Protein AF-A0A9E4CAV1-F1 (afdb_monomer_lite)

Structure (mmCIF, N/CA/C/O backbone):
data_AF-A0A9E4CAV1-F1
#
_entry.id   AF-A0A9E4CAV1-F1
#
loop_
_atom_site.group_PDB
_atom_site.id
_atom_site.type_symbol
_atom_site.label_atom_id
_atom_site.label_alt_id
_atom_site.label_comp_id
_atom_site.label_asym_id
_atom_site.label_entity_id
_atom_site.label_seq_id
_atom_site.pdbx_PDB_ins_code
_atom_site.Cartn_x
_atom_site.Cartn_y
_atom_site.Cartn_z
_atom_site.occupancy
_atom_site.B_iso_or_equiv
_atom_site.auth_seq_id
_atom_site.auth_comp_id
_atom_site.auth_asym_id
_atom_site.auth_atom_id
_atom_site.pdbx_PDB_model_num
ATOM 1 N N . MET A 1 1 ? 2.613 0.430 11.257 1.00 42.28 1 MET A N 1
ATOM 2 C CA . MET A 1 1 ? 1.142 0.344 11.076 1.00 42.28 1 MET A CA 1
ATOM 3 C C . MET A 1 1 ? 0.707 -0.426 9.809 1.00 42.28 1 MET A C 1
ATOM 5 O O . MET A 1 1 ? -0.444 -0.828 9.745 1.00 42.28 1 MET A O 1
ATOM 9 N N . ALA A 1 2 ? 1.598 -0.699 8.837 1.00 37.03 2 ALA A N 1
ATOM 10 C CA . ALA A 1 2 ? 1.258 -1.285 7.524 1.00 37.03 2 ALA A CA 1
ATOM 11 C C . ALA A 1 2 ? 1.082 -2.823 7.462 1.00 37.03 2 ALA A C 1
ATOM 13 O O . ALA A 1 2 ? 0.668 -3.347 6.441 1.00 37.03 2 ALA A O 1
ATOM 14 N N . LEU A 1 3 ? 1.361 -3.574 8.532 1.00 40.91 3 LEU A N 1
ATOM 15 C CA . LEU A 1 3 ? 1.224 -5.041 8.506 1.00 40.91 3 LEU A CA 1
ATOM 16 C C . LEU A 1 3 ? -0.180 -5.546 8.881 1.00 40.91 3 LEU A C 1
ATOM 18 O O . LEU A 1 3 ? -0.444 -6.724 8.710 1.00 40.91 3 LEU A O 1
ATOM 22 N N . ARG A 1 4 ? -1.093 -4.685 9.359 1.00 48.12 4 ARG A N 1
ATOM 23 C CA . ARG A 1 4 ? -2.354 -5.120 9.999 1.00 48.12 4 ARG A CA 1
ATOM 24 C C . ARG A 1 4 ? -3.448 -5.601 9.028 1.00 48.12 4 ARG A C 1
ATOM 26 O O . ARG A 1 4 ? -4.272 -6.417 9.416 1.00 48.12 4 ARG A O 1
ATOM 33 N N . GLY A 1 5 ? -3.459 -5.137 7.774 1.00 51.94 5 GLY A N 1
ATOM 34 C CA . GLY A 1 5 ? -4.534 -5.458 6.815 1.00 51.94 5 GLY A CA 1
ATOM 35 C C . GLY A 1 5 ? -4.515 -6.907 6.305 1.00 51.94 5 GLY A C 1
ATOM 36 O O . GLY A 1 5 ? -5.557 -7.545 6.234 1.00 51.94 5 GLY A O 1
ATOM 37 N N . ARG A 1 6 ? -3.322 -7.465 6.045 1.00 59.50 6 ARG A N 1
ATOM 38 C CA . ARG A 1 6 ? -3.134 -8.829 5.503 1.00 59.50 6 ARG A CA 1
ATOM 39 C C . ARG A 1 6 ? -3.674 -9.896 6.446 1.00 59.50 6 ARG A C 1
ATOM 41 O O . ARG A 1 6 ? -4.149 -10.947 6.045 1.00 59.50 6 ARG A O 1
ATOM 48 N N . GLN A 1 7 ? -3.510 -9.598 7.722 1.00 79.38 7 GLN A N 1
ATOM 49 C CA . GLN A 1 7 ? -3.648 -10.509 8.835 1.00 79.38 7 GLN A CA 1
ATOM 50 C C . GLN A 1 7 ? -5.113 -10.865 9.078 1.00 79.38 7 GLN A C 1
ATOM 52 O O . GLN A 1 7 ? -5.466 -12.034 9.202 1.00 79.38 7 GLN A O 1
ATOM 57 N N . LEU A 1 8 ? -5.967 -9.840 9.067 1.00 89.69 8 LEU A N 1
ATOM 58 C CA . LEU A 1 8 ? -7.413 -9.996 9.162 1.00 89.69 8 LEU A CA 1
ATOM 59 C C . LEU A 1 8 ? -8.033 -10.382 7.820 1.00 89.69 8 LEU A C 1
ATOM 61 O O . LEU A 1 8 ? -9.004 -11.125 7.808 1.00 89.69 8 LEU A O 1
ATOM 65 N N . ALA A 1 9 ? -7.448 -9.947 6.698 1.00 92.12 9 ALA A N 1
ATOM 66 C CA . ALA A 1 9 ? -7.873 -10.412 5.382 1.00 92.12 9 ALA A CA 1
ATOM 67 C C . ALA A 1 9 ? -7.772 -11.939 5.266 1.00 92.12 9 ALA A C 1
ATOM 69 O O . ALA A 1 9 ? -8.738 -12.565 4.845 1.00 92.12 9 ALA A O 1
ATOM 70 N N . GLN A 1 10 ? -6.660 -12.540 5.715 1.00 90.69 10 GLN A N 1
ATOM 71 C CA . GLN A 1 10 ? -6.500 -13.997 5.754 1.00 90.69 10 GLN A CA 1
ATOM 72 C C . GLN A 1 10 ? -7.513 -14.666 6.694 1.00 90.69 10 GLN A C 1
ATOM 74 O O . GLN A 1 10 ? -8.108 -15.669 6.314 1.00 90.69 10 GLN A O 1
ATOM 79 N N . LEU A 1 11 ? -7.734 -14.112 7.894 1.00 92.75 11 LEU A N 1
ATOM 80 C CA . LEU A 1 11 ? -8.720 -14.636 8.849 1.00 92.75 11 LEU A CA 1
ATOM 81 C C . LEU A 1 11 ? -10.128 -14.662 8.234 1.00 92.75 11 LEU A C 1
ATOM 83 O O . LEU A 1 11 ? -10.795 -15.690 8.239 1.00 92.75 11 LEU A O 1
ATOM 87 N N . CYS A 1 12 ? -10.557 -13.551 7.639 1.00 94.56 12 CYS A N 1
ATOM 88 C CA . CYS A 1 12 ? -11.894 -13.387 7.071 1.00 94.56 12 CYS A CA 1
ATOM 89 C C . CYS A 1 12 ? -12.136 -14.174 5.771 1.00 94.56 12 CYS A C 1
ATOM 91 O O . CYS A 1 12 ? -13.237 -14.099 5.219 1.00 94.56 12 CYS A O 1
ATOM 93 N N . ARG A 1 13 ? -11.155 -14.934 5.262 1.00 91.31 13 ARG A N 1
ATOM 94 C CA . ARG A 1 13 ? -11.381 -15.862 4.139 1.00 91.31 13 ARG A CA 1
ATOM 95 C C . ARG A 1 13 ? -12.288 -17.023 4.542 1.00 91.31 13 ARG A C 1
ATOM 97 O O . ARG A 1 13 ? -13.052 -17.503 3.707 1.00 91.31 13 ARG A O 1
ATOM 104 N N . THR A 1 14 ? -12.272 -17.431 5.812 1.00 92.06 14 THR A N 1
ATOM 105 C CA . THR A 1 14 ? -13.135 -18.502 6.331 1.00 92.06 14 THR A CA 1
ATOM 106 C C . THR A 1 14 ? -14.395 -17.941 6.991 1.00 92.06 14 THR A C 1
ATOM 108 O O . THR A 1 14 ? -14.405 -16.816 7.492 1.00 92.06 14 THR A O 1
ATOM 111 N N . GLU A 1 15 ? -15.476 -18.725 7.003 1.00 94.69 15 GLU A N 1
ATOM 112 C CA . GLU A 1 15 ? -16.709 -18.367 7.725 1.00 94.69 15 GLU A CA 1
ATOM 113 C C . GLU A 1 15 ? -16.458 -18.193 9.224 1.00 94.69 15 GLU A C 1
ATOM 115 O O . GLU A 1 15 ? -16.917 -17.220 9.817 1.00 94.69 15 GLU A O 1
ATOM 120 N N . GLU A 1 16 ? -15.666 -19.088 9.817 1.00 95.56 16 GLU A N 1
ATOM 121 C CA . GLU A 1 16 ? -15.293 -19.024 11.231 1.00 95.56 16 GLU A CA 1
ATOM 122 C C . GLU A 1 16 ? -14.538 -17.732 11.562 1.00 95.56 16 GLU A C 1
ATOM 124 O O . GLU A 1 16 ? -14.861 -17.060 12.542 1.00 95.56 16 GLU A O 1
ATOM 129 N N . GLY A 1 17 ? -13.572 -17.342 10.727 1.00 95.38 17 GLY A N 1
ATOM 130 C CA . GLY A 1 17 ? -12.807 -16.121 10.946 1.00 95.38 17 GLY A CA 1
ATOM 131 C C . GLY A 1 17 ? -13.646 -14.855 10.775 1.00 95.38 17 GLY A C 1
ATOM 132 O O . GLY A 1 17 ? -13.467 -13.898 11.528 1.00 95.38 17 GLY A O 1
ATOM 133 N N . ARG A 1 18 ? -14.621 -14.855 9.854 1.00 96.31 18 ARG A N 1
ATOM 134 C CA . ARG A 1 18 ? -15.608 -13.766 9.760 1.00 96.31 18 ARG A CA 1
ATOM 135 C C . ARG A 1 18 ? -16.473 -13.689 11.013 1.00 96.31 18 ARG A C 1
ATOM 137 O O . ARG A 1 18 ? -16.539 -12.624 11.615 1.00 96.31 18 ARG A O 1
ATOM 144 N N . ALA A 1 19 ? -17.043 -14.807 11.459 1.00 97.00 19 ALA A N 1
ATOM 145 C CA . ALA A 1 19 ? -17.855 -14.866 12.676 1.00 97.00 19 ALA A CA 1
ATOM 146 C C . ALA A 1 19 ? -17.061 -14.467 13.937 1.00 97.00 19 ALA A C 1
ATOM 148 O O . ALA A 1 19 ? -17.607 -13.915 14.896 1.00 97.00 19 ALA A O 1
ATOM 149 N N . GLU A 1 20 ? -15.753 -14.734 13.964 1.00 97.12 20 GLU A N 1
ATOM 150 C CA . GLU A 1 20 ? -14.858 -14.227 15.001 1.00 97.12 20 GLU A CA 1
ATOM 151 C C . GLU A 1 20 ? -14.781 -12.697 14.977 1.00 97.12 20 GLU A C 1
ATOM 153 O O . GLU A 1 20 ? -15.023 -12.067 16.007 1.00 97.12 20 GLU A O 1
ATOM 158 N N . VAL A 1 21 ? -14.512 -12.090 13.819 1.00 96.75 21 VAL A N 1
ATOM 159 C CA . VAL A 1 21 ? -14.470 -10.625 13.690 1.00 96.75 21 VAL A CA 1
ATOM 160 C C . VAL A 1 21 ? -15.819 -9.998 14.043 1.00 96.75 21 VAL A C 1
ATOM 162 O O . VAL A 1 21 ? -15.836 -9.028 14.795 1.00 96.75 21 VAL A O 1
ATOM 165 N N . GLU A 1 22 ? -16.934 -10.573 13.589 1.00 97.31 22 GLU A N 1
ATOM 166 C CA . GLU A 1 22 ? -18.288 -10.101 13.908 1.00 97.31 22 GLU A CA 1
ATOM 167 C C . GLU A 1 22 ? -18.585 -10.134 15.411 1.00 97.31 22 GLU A C 1
ATOM 169 O O . GLU A 1 22 ? -19.166 -9.190 15.941 1.00 97.31 22 GLU A O 1
ATOM 174 N N . ARG A 1 23 ? -18.145 -11.171 16.138 1.00 97.44 23 ARG A N 1
ATOM 175 C CA . ARG A 1 23 ? -18.276 -11.209 17.607 1.00 97.44 23 ARG A CA 1
ATOM 176 C C . ARG A 1 23 ? -17.459 -10.126 18.298 1.00 97.44 23 ARG A C 1
ATOM 178 O O . ARG A 1 23 ? -17.901 -9.591 19.311 1.00 97.44 23 ARG A O 1
ATOM 185 N N . LEU A 1 24 ? -16.258 -9.840 17.799 1.00 96.38 24 LEU A N 1
ATOM 186 C CA . LEU A 1 24 ? -15.376 -8.844 18.407 1.00 96.38 24 LEU A CA 1
ATOM 187 C C . LEU A 1 24 ? -15.895 -7.422 18.170 1.00 96.38 24 LEU A C 1
ATOM 189 O O . LEU A 1 24 ? -15.821 -6.595 19.075 1.00 96.38 24 LEU A O 1
ATOM 193 N N . THR A 1 25 ? -16.414 -7.146 16.973 1.00 95.75 25 THR A N 1
ATOM 194 C CA . THR A 1 25 ? -16.844 -5.805 16.546 1.00 95.75 25 THR A CA 1
ATOM 195 C C . THR A 1 25 ? -18.337 -5.544 16.728 1.00 95.75 25 THR A C 1
ATOM 197 O O . THR A 1 25 ? -18.754 -4.397 16.627 1.00 95.75 25 THR A O 1
ATOM 200 N N . GLY A 1 26 ? -19.153 -6.583 16.921 1.00 94.25 26 GLY A N 1
ATOM 201 C CA . GLY A 1 26 ? -20.613 -6.476 16.913 1.00 94.25 26 GLY A CA 1
ATOM 202 C C . GLY A 1 26 ? -21.208 -6.125 15.543 1.00 94.25 26 GLY A C 1
ATOM 203 O O . GLY A 1 26 ? -22.384 -5.775 15.464 1.00 94.25 26 GLY A O 1
ATOM 204 N N . ALA A 1 27 ? -20.421 -6.186 14.464 1.00 93.50 27 ALA A N 1
ATOM 205 C CA . ALA A 1 27 ? -20.821 -5.710 13.146 1.00 93.50 27 ALA A CA 1
ATOM 206 C C . ALA A 1 27 ? -20.530 -6.735 12.046 1.00 93.50 27 ALA A C 1
ATOM 208 O O . ALA A 1 27 ? -19.478 -7.369 12.031 1.00 93.50 27 ALA A O 1
ATOM 209 N N . VAL A 1 28 ? -21.476 -6.846 11.109 1.00 93.56 28 VAL A N 1
ATOM 210 C CA . VAL A 1 28 ? -21.485 -7.851 10.038 1.00 93.56 28 VAL A CA 1
ATOM 211 C C . VAL A 1 28 ? -20.317 -7.660 9.069 1.00 93.56 28 VAL A C 1
ATOM 213 O O . VAL A 1 28 ? -20.032 -6.545 8.605 1.00 93.56 28 VAL A O 1
ATOM 216 N N . VAL A 1 29 ? -19.675 -8.774 8.724 1.00 94.56 29 VAL A N 1
ATOM 217 C CA . VAL A 1 29 ? -18.586 -8.858 7.757 1.00 94.56 29 VAL A CA 1
ATOM 218 C C . VAL A 1 29 ? -19.116 -9.441 6.451 1.00 94.56 29 VAL A C 1
ATOM 220 O O . VAL A 1 29 ? -19.558 -10.583 6.378 1.00 94.56 29 VAL A O 1
ATOM 223 N N . ASP A 1 30 ? -19.027 -8.651 5.384 1.00 92.31 30 ASP A N 1
ATOM 224 C CA . ASP A 1 30 ? -19.387 -9.081 4.035 1.00 92.31 30 ASP A CA 1
ATOM 225 C C . ASP A 1 30 ? -18.412 -10.156 3.530 1.00 92.31 30 ASP A C 1
ATOM 227 O O . ASP A 1 30 ? -17.241 -9.877 3.273 1.00 92.31 30 ASP A O 1
ATOM 231 N N . GLY A 1 31 ? -18.901 -11.391 3.405 1.00 89.00 31 GLY A N 1
ATOM 232 C CA . GLY A 1 31 ? -18.129 -12.526 2.900 1.00 89.00 31 GLY A CA 1
ATOM 233 C C . GLY A 1 31 ? -18.080 -12.641 1.375 1.00 89.00 31 GLY A C 1
ATOM 234 O O . GLY A 1 31 ? -17.400 -13.534 0.879 1.00 89.00 31 GLY A O 1
ATOM 235 N N . SER A 1 32 ? -18.781 -11.779 0.624 1.00 88.75 32 SER A N 1
ATOM 236 C CA . SER A 1 32 ? -18.804 -11.830 -0.849 1.00 88.75 32 SER A CA 1
ATOM 237 C C . SER A 1 32 ? -17.534 -11.275 -1.501 1.00 88.75 32 SER A C 1
ATOM 239 O O . SER A 1 32 ? -17.299 -11.485 -2.691 1.00 88.75 32 SER A O 1
ATOM 241 N N . ARG A 1 33 ? -16.693 -10.581 -0.727 1.00 89.50 33 ARG A N 1
ATOM 242 C CA . ARG A 1 33 ? -15.446 -9.968 -1.188 1.00 89.50 33 ARG A CA 1
ATOM 243 C C . ARG A 1 33 ? -14.336 -10.102 -0.157 1.00 89.50 33 ARG A C 1
ATOM 245 O O . ARG A 1 33 ? -14.567 -10.418 1.008 1.00 89.50 33 ARG A O 1
ATOM 252 N N . LEU A 1 34 ? -13.112 -9.810 -0.589 1.00 91.25 34 LEU A N 1
ATOM 253 C CA . LEU A 1 34 ? -11.955 -9.798 0.296 1.00 91.25 34 LEU A CA 1
ATOM 254 C C . LEU A 1 34 ? -12.098 -8.708 1.370 1.00 91.25 34 LEU A C 1
ATOM 256 O O . LEU A 1 34 ? -12.360 -7.542 1.064 1.00 91.25 34 LEU A O 1
ATOM 260 N N . PHE A 1 35 ? -11.862 -9.087 2.626 1.00 93.69 35 PHE A N 1
ATOM 261 C CA . PHE A 1 35 ? -11.834 -8.151 3.744 1.00 93.69 35 PHE A CA 1
ATOM 262 C C . PHE A 1 35 ? -10.642 -7.194 3.623 1.00 93.69 35 PHE A C 1
ATOM 264 O O . PHE A 1 35 ? -9.487 -7.618 3.547 1.00 93.69 35 PHE A O 1
ATOM 271 N N . SER A 1 36 ? -10.921 -5.892 3.618 1.00 93.19 36 SER A N 1
ATOM 272 C CA . SER A 1 36 ? -9.927 -4.854 3.345 1.00 93.19 36 SER A CA 1
ATOM 273 C C . SER A 1 36 ? -9.646 -3.958 4.554 1.00 93.19 36 SER A C 1
ATOM 275 O O . SER A 1 36 ? -10.384 -3.910 5.540 1.00 93.19 36 SER A O 1
ATOM 277 N N . LYS A 1 37 ? -8.593 -3.143 4.450 1.00 92.69 37 LYS A N 1
ATOM 278 C CA . LYS A 1 37 ? -8.323 -2.040 5.381 1.00 92.69 37 LYS A CA 1
ATOM 279 C C . LYS A 1 37 ? -9.517 -1.081 5.507 1.00 92.69 37 LYS A C 1
ATOM 281 O O . LYS A 1 37 ? -9.733 -0.525 6.583 1.00 92.69 37 LYS A O 1
ATOM 286 N N . HIS A 1 38 ? -10.280 -0.874 4.432 1.00 93.00 38 HIS A N 1
ATOM 287 C CA . HIS A 1 38 ? -11.471 -0.027 4.471 1.00 93.00 38 HIS A CA 1
ATOM 288 C C . HIS A 1 38 ? -12.565 -0.647 5.349 1.00 93.00 38 HIS A C 1
ATOM 290 O O . HIS A 1 38 ? -13.168 0.057 6.156 1.00 93.00 38 HIS A O 1
ATOM 296 N N . ASP A 1 39 ? -12.750 -1.965 5.268 1.00 94.81 39 ASP A N 1
ATOM 297 C CA . ASP A 1 39 ? -13.703 -2.695 6.109 1.00 94.81 39 ASP A CA 1
ATOM 298 C C . ASP A 1 39 ? -13.333 -2.610 7.582 1.00 94.81 39 ASP A C 1
ATOM 300 O O . ASP A 1 39 ? -14.179 -2.272 8.405 1.00 94.81 39 ASP A O 1
ATOM 304 N N . LEU A 1 40 ? -12.053 -2.808 7.906 1.00 94.75 40 LEU A N 1
ATOM 305 C CA . LEU A 1 40 ? -11.556 -2.632 9.269 1.00 94.75 40 LEU A CA 1
ATOM 306 C C . LEU A 1 40 ? -11.831 -1.218 9.800 1.00 94.75 40 LEU A C 1
ATOM 308 O O . LEU A 1 40 ? -12.331 -1.065 10.912 1.00 94.75 40 LEU A O 1
ATOM 312 N N . ASN A 1 41 ? -11.527 -0.184 9.010 1.00 95.06 41 ASN A N 1
ATOM 313 C CA . ASN A 1 41 ? -11.770 1.202 9.410 1.00 95.06 41 ASN A CA 1
ATOM 314 C C . ASN A 1 41 ? -13.263 1.473 9.633 1.00 95.06 41 ASN A C 1
ATOM 316 O O . ASN A 1 41 ? -13.621 2.130 10.608 1.00 95.06 41 ASN A O 1
ATOM 320 N N . ARG A 1 42 ? -14.129 0.954 8.755 1.00 95.75 42 ARG A N 1
ATOM 321 C CA . ARG A 1 42 ? -15.585 1.085 8.873 1.00 95.75 42 ARG A CA 1
ATOM 322 C C . ARG A 1 42 ? -16.105 0.409 10.142 1.00 95.75 42 ARG A C 1
ATOM 324 O O . ARG A 1 42 ? -16.870 1.029 10.870 1.00 95.75 42 ARG A O 1
ATOM 331 N N . LEU A 1 43 ? -15.665 -0.817 10.430 1.00 95.94 43 LEU A N 1
ATOM 332 C CA . LEU A 1 43 ? -16.064 -1.554 11.634 1.00 95.94 43 LEU A CA 1
ATOM 333 C C . LEU A 1 43 ? -15.614 -0.832 12.909 1.00 95.94 43 LEU A C 1
ATOM 335 O O . LEU A 1 43 ? -16.411 -0.627 13.817 1.00 95.94 43 LEU A O 1
ATOM 339 N N . LEU A 1 44 ? -14.361 -0.373 12.964 1.00 96.38 44 LEU A N 1
ATOM 340 C CA . LEU A 1 44 ? -13.856 0.371 14.123 1.00 96.38 44 LEU A CA 1
ATOM 341 C C . LEU A 1 44 ? -14.566 1.716 14.307 1.00 96.38 44 LEU A C 1
ATOM 343 O O . LEU A 1 44 ? -14.804 2.124 15.441 1.00 96.38 44 LEU A O 1
ATOM 347 N N . ALA A 1 45 ? -14.929 2.395 13.214 1.00 96.88 45 ALA A N 1
ATOM 348 C CA . ALA A 1 45 ? -15.728 3.614 13.279 1.00 96.88 45 ALA A CA 1
ATOM 349 C C . ALA A 1 45 ? -17.134 3.343 13.839 1.00 96.88 45 ALA A C 1
ATOM 351 O O . ALA A 1 45 ? -17.614 4.130 14.649 1.00 96.88 45 ALA A O 1
ATOM 352 N N . GLN A 1 46 ? -17.764 2.225 13.466 1.00 96.88 46 GLN A N 1
ATOM 353 C CA . GLN A 1 46 ? -19.057 1.811 14.021 1.00 96.88 46 GLN A CA 1
ATOM 354 C C . GLN A 1 46 ? -18.957 1.524 15.524 1.00 96.88 46 GLN A C 1
ATOM 356 O O . GLN A 1 46 ? -19.734 2.082 16.296 1.00 96.88 46 GLN A O 1
ATOM 361 N N . VAL A 1 47 ? -17.961 0.743 15.958 1.00 97.62 47 VAL A N 1
ATOM 362 C CA . VAL A 1 47 ? -17.722 0.482 17.391 1.00 97.62 47 VAL A CA 1
ATOM 363 C C . VAL A 1 47 ? -17.490 1.790 18.149 1.00 97.62 47 VAL A C 1
ATOM 365 O O . VAL A 1 47 ? -18.085 2.015 19.198 1.00 97.62 47 VAL A O 1
ATOM 368 N N . LEU A 1 48 ? -16.676 2.697 17.601 1.00 97.56 48 LEU A N 1
ATOM 369 C CA . LEU A 1 48 ? -16.422 4.004 18.208 1.00 97.56 48 LEU A CA 1
ATOM 370 C C . LEU A 1 48 ? -17.704 4.836 18.357 1.00 97.56 48 LEU A C 1
ATOM 372 O O . LEU A 1 48 ? -17.886 5.487 19.383 1.00 97.56 48 LEU A O 1
ATOM 376 N N . GLN A 1 49 ? -18.579 4.824 17.349 1.00 97.19 49 GLN A N 1
ATOM 377 C CA . GLN A 1 49 ? -19.835 5.578 17.356 1.00 97.19 49 GLN A CA 1
ATOM 378 C C . GLN A 1 49 ? -20.875 5.002 18.324 1.00 97.19 49 GLN A C 1
ATOM 380 O O . GLN A 1 49 ? -21.606 5.772 18.942 1.00 97.19 49 GLN A O 1
ATOM 385 N N . HIS A 1 50 ? -20.953 3.676 18.459 1.00 96.81 50 HIS A N 1
ATOM 386 C CA . HIS A 1 50 ? -21.989 3.011 19.256 1.00 96.81 50 HIS A CA 1
ATOM 387 C C . HIS A 1 50 ? -21.568 2.715 20.699 1.00 96.81 50 HIS A C 1
ATOM 389 O O . HIS A 1 50 ? -22.390 2.821 21.606 1.00 96.81 50 HIS A O 1
ATOM 395 N N . GLU A 1 51 ? -20.302 2.361 20.921 1.00 97.31 51 GLU A N 1
ATOM 396 C CA . GLU A 1 51 ? -19.792 1.870 22.210 1.00 97.31 51 GLU A CA 1
ATOM 397 C C . GLU A 1 51 ? -18.679 2.761 22.795 1.00 97.31 51 GLU A C 1
ATOM 399 O O . GLU A 1 51 ? -18.260 2.581 23.940 1.00 97.31 51 GLU A O 1
ATOM 404 N N . GLY A 1 52 ? -18.212 3.756 22.037 1.00 96.94 52 GLY A N 1
ATOM 405 C CA . GLY A 1 52 ? -17.248 4.750 22.496 1.00 96.94 52 GLY A CA 1
ATOM 406 C C . GLY A 1 52 ? -15.778 4.341 22.355 1.00 96.94 52 GLY A C 1
ATOM 407 O O . GLY A 1 52 ? -15.415 3.258 21.890 1.00 96.94 52 GLY A O 1
ATOM 408 N N . LEU A 1 53 ? -14.896 5.266 22.749 1.00 97.69 53 LEU A N 1
ATOM 409 C CA . LEU A 1 53 ? -13.451 5.178 22.503 1.00 97.69 53 LEU A CA 1
ATOM 410 C C . LEU A 1 53 ? -12.795 3.969 23.170 1.00 97.69 53 LEU A C 1
ATOM 412 O O . LEU A 1 53 ? -11.998 3.282 22.534 1.00 97.69 53 LEU A O 1
ATOM 416 N N . GLN A 1 54 ? -13.112 3.718 24.442 1.00 97.88 54 GLN A N 1
ATOM 417 C CA . GLN A 1 54 ? -12.480 2.638 25.197 1.00 97.88 54 GLN A CA 1
ATOM 418 C C . GLN A 1 54 ? -12.732 1.287 24.525 1.00 97.88 54 GLN A C 1
ATOM 420 O O . GLN A 1 54 ? -11.788 0.548 24.251 1.00 97.88 54 GLN A O 1
ATOM 425 N N . ARG A 1 55 ? -13.990 1.014 24.169 1.00 97.62 55 ARG A N 1
ATOM 426 C CA . ARG A 1 55 ? -14.353 -0.221 23.485 1.00 97.62 55 ARG A CA 1
ATOM 427 C C . ARG A 1 55 ? -13.673 -0.343 22.124 1.00 97.62 55 ARG A C 1
ATOM 429 O O . ARG A 1 55 ? -13.125 -1.395 21.811 1.00 97.62 55 ARG A O 1
ATOM 436 N N . ALA A 1 56 ? -13.650 0.728 21.331 1.00 97.62 56 ALA A N 1
ATOM 437 C CA . ALA A 1 56 ? -12.984 0.714 20.030 1.00 97.62 56 ALA A CA 1
ATOM 438 C C . ALA A 1 56 ? -11.486 0.370 20.138 1.00 97.62 56 ALA A C 1
ATOM 440 O O . ALA A 1 56 ? -10.959 -0.369 19.303 1.00 97.62 56 ALA A O 1
ATOM 441 N N . LEU A 1 57 ? -10.801 0.857 21.179 1.00 97.62 57 LEU A N 1
ATOM 442 C CA . LEU A 1 57 ? -9.399 0.523 21.447 1.00 97.62 57 LEU A CA 1
ATOM 443 C C . LEU A 1 57 ? -9.216 -0.938 21.880 1.00 97.62 57 LEU A C 1
ATOM 445 O O . LEU A 1 57 ? -8.283 -1.590 21.412 1.00 97.62 57 LEU A O 1
ATOM 449 N N . GLU A 1 58 ? -10.106 -1.466 22.722 1.00 97.94 58 GLU A N 1
ATOM 450 C CA . GLU A 1 58 ? -10.095 -2.880 23.125 1.00 97.94 58 GLU A CA 1
ATOM 451 C C . GLU A 1 58 ? -10.286 -3.808 21.920 1.00 97.94 58 GLU A C 1
ATOM 453 O O . GLU A 1 58 ? -9.512 -4.748 21.730 1.00 97.94 58 GLU A O 1
ATOM 458 N N . VAL A 1 59 ? -11.272 -3.515 21.067 1.00 97.56 59 VAL A N 1
ATOM 459 C CA . VAL A 1 59 ? -11.530 -4.267 19.831 1.00 97.56 59 VAL A CA 1
ATOM 460 C C . VAL A 1 59 ? -10.329 -4.187 18.890 1.00 97.56 59 VAL A C 1
ATOM 462 O O . VAL A 1 59 ? -9.902 -5.203 18.342 1.00 97.56 59 VAL A O 1
ATOM 465 N N . LEU A 1 60 ? -9.724 -3.005 18.733 1.00 96.69 60 LEU A N 1
ATOM 466 C CA . LEU A 1 60 ? -8.519 -2.839 17.923 1.00 96.69 60 LEU A CA 1
ATOM 467 C C . LEU A 1 60 ? -7.343 -3.681 18.443 1.00 96.69 60 LEU A C 1
ATOM 469 O O . LEU A 1 60 ? -6.622 -4.267 17.630 1.00 96.69 60 LEU A O 1
ATOM 473 N N . ASP A 1 61 ? -7.125 -3.745 19.759 1.00 97.06 61 ASP A N 1
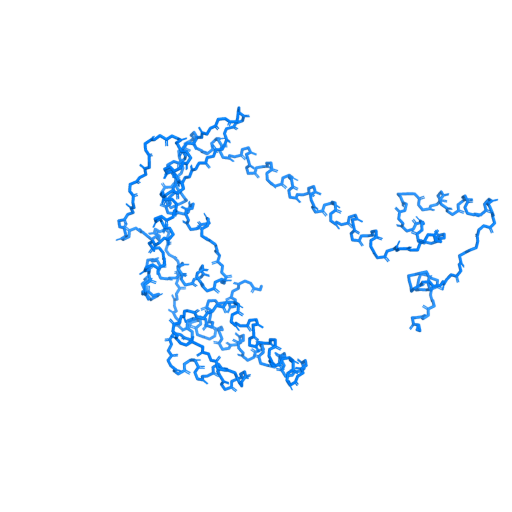ATOM 474 C CA . ASP A 1 61 ? -6.069 -4.576 20.352 1.00 97.06 61 ASP A CA 1
ATOM 475 C C . ASP A 1 61 ? -6.341 -6.069 20.120 1.00 97.06 61 ASP A C 1
ATOM 477 O O . ASP A 1 61 ? -5.461 -6.787 19.640 1.00 97.06 61 ASP A O 1
ATOM 481 N N . GLN A 1 62 ? -7.577 -6.522 20.353 1.00 97.19 62 GLN A N 1
ATOM 482 C CA . GLN A 1 62 ? -7.998 -7.909 20.119 1.00 97.19 62 GLN A CA 1
ATOM 483 C C . GLN A 1 62 ? -7.798 -8.323 18.656 1.00 97.19 62 GLN A C 1
ATOM 485 O O . GLN A 1 62 ? -7.120 -9.315 18.379 1.00 97.19 62 GLN A O 1
ATOM 490 N N . LEU A 1 63 ? -8.295 -7.518 17.714 1.00 96.06 63 LEU A N 1
ATOM 491 C CA . LEU A 1 63 ? -8.116 -7.745 16.279 1.00 96.06 63 LEU A CA 1
ATOM 492 C C . LEU A 1 63 ? -6.637 -7.716 15.874 1.00 96.06 63 LEU A C 1
ATOM 494 O O . LEU A 1 63 ? -6.205 -8.512 15.042 1.00 96.06 63 LEU A O 1
ATOM 498 N N . THR A 1 64 ? -5.834 -6.832 16.473 1.00 94.31 64 THR A N 1
ATOM 499 C CA . THR A 1 64 ? -4.392 -6.766 16.203 1.00 94.31 64 THR A CA 1
ATOM 500 C C . THR A 1 64 ? -3.696 -8.055 16.638 1.00 94.31 64 THR A C 1
ATOM 502 O O . THR A 1 64 ? -2.955 -8.641 15.848 1.00 94.31 64 THR A O 1
ATOM 505 N N . ARG A 1 65 ? -3.932 -8.520 17.871 1.00 95.31 65 ARG A N 1
ATOM 506 C CA . ARG A 1 65 ? -3.344 -9.768 18.387 1.00 95.31 65 ARG A CA 1
ATOM 507 C C . ARG A 1 65 ? -3.756 -10.961 17.538 1.00 95.31 65 ARG A C 1
ATOM 509 O O . ARG A 1 65 ? -2.888 -11.709 17.088 1.00 95.31 65 ARG A O 1
ATOM 516 N N . ARG A 1 66 ? -5.054 -11.078 17.249 1.00 94.69 66 ARG A N 1
ATOM 517 C CA . ARG A 1 66 ? -5.585 -12.182 16.454 1.00 94.69 66 ARG A CA 1
ATOM 518 C C . ARG A 1 66 ? -5.011 -12.196 15.044 1.00 94.69 66 ARG A C 1
ATOM 520 O O . ARG A 1 66 ? -4.555 -13.231 14.567 1.00 94.69 66 ARG A O 1
ATOM 527 N N . GLY A 1 67 ? -4.941 -11.031 14.405 1.00 92.44 67 GLY A N 1
ATOM 528 C CA . GLY A 1 67 ? -4.290 -10.892 13.113 1.00 92.44 67 GLY A CA 1
ATOM 529 C C . GLY A 1 67 ? -2.835 -11.385 13.135 1.00 92.44 67 GLY A C 1
ATOM 530 O O . GLY A 1 67 ? -2.413 -12.134 12.249 1.00 92.44 67 GLY A O 1
ATOM 531 N N . PHE A 1 68 ? -2.056 -11.013 14.151 1.00 92.38 68 PHE A N 1
ATOM 532 C CA . PHE A 1 68 ? -0.678 -11.491 14.269 1.00 92.38 68 PHE A CA 1
ATOM 533 C C . PHE A 1 68 ? -0.579 -13.014 14.394 1.00 92.38 68 PHE A C 1
ATOM 535 O O . PHE A 1 68 ? 0.322 -13.600 13.795 1.00 92.38 68 PHE A O 1
ATOM 542 N N . GLU A 1 69 ? -1.470 -13.659 15.144 1.00 93.19 69 GLU A N 1
ATOM 543 C CA . GLU A 1 69 ? -1.496 -15.121 15.272 1.00 93.19 69 GLU A CA 1
ATOM 544 C C . GLU A 1 69 ? -1.770 -15.803 13.933 1.00 93.19 69 GLU A C 1
ATOM 546 O O . GLU A 1 69 ? -0.994 -16.662 13.515 1.00 93.19 69 GLU A O 1
ATOM 551 N N . VAL A 1 70 ? -2.812 -15.362 13.225 1.00 91.94 70 VAL A N 1
ATOM 552 C CA . VAL A 1 70 ? -3.187 -15.896 11.907 1.00 91.94 70 VAL A CA 1
ATOM 553 C C . VAL A 1 70 ? -2.043 -15.735 10.911 1.00 91.94 70 VAL A C 1
ATOM 555 O O . VAL A 1 70 ? -1.713 -16.655 10.169 1.00 91.94 70 VAL A O 1
ATOM 558 N N . CYS A 1 71 ? -1.377 -14.581 10.927 1.00 88.75 71 CYS A N 1
ATOM 559 C CA . CYS A 1 71 ? -0.242 -14.314 10.051 1.00 88.75 71 CYS A CA 1
ATOM 560 C C . CYS A 1 71 ? 0.974 -15.195 10.344 1.00 88.75 71 CYS A C 1
ATOM 562 O O . CYS A 1 71 ? 1.719 -15.525 9.428 1.00 88.75 71 CYS A O 1
ATOM 564 N N . LYS A 1 72 ? 1.212 -15.544 11.613 1.00 90.12 72 LYS A N 1
ATOM 565 C CA . LYS A 1 72 ? 2.278 -16.485 11.978 1.00 90.12 72 LYS A CA 1
ATOM 566 C C . LYS A 1 72 ? 1.935 -17.898 11.516 1.00 90.12 72 LYS A C 1
ATOM 568 O O . LYS A 1 72 ? 2.809 -18.598 11.021 1.00 90.12 72 LYS A O 1
ATOM 573 N N . GLN A 1 73 ? 0.675 -18.299 11.672 1.00 90.12 73 GLN A N 1
ATOM 574 C CA . GLN A 1 73 ? 0.190 -19.629 11.302 1.00 90.12 73 GLN A CA 1
ATOM 575 C C . GLN A 1 73 ? 0.143 -19.844 9.788 1.00 90.12 73 GLN A C 1
ATOM 577 O O . GLN A 1 73 ? 0.367 -20.961 9.339 1.00 90.12 73 GLN A O 1
ATOM 582 N N . SER A 1 74 ? -0.107 -18.794 9.000 1.00 87.06 74 SER A N 1
ATOM 583 C CA . SER A 1 74 ? -0.218 -18.928 7.545 1.00 87.06 74 SER A CA 1
ATOM 584 C C . SER A 1 74 ? 1.096 -19.289 6.852 1.00 87.06 74 SER A C 1
ATOM 586 O O . SER A 1 74 ? 1.065 -19.715 5.704 1.00 87.06 74 SER A O 1
ATOM 588 N N . GLY A 1 75 ? 2.252 -19.072 7.494 1.00 86.62 75 GLY A N 1
ATOM 589 C CA . GLY A 1 75 ? 3.566 -19.327 6.889 1.00 86.62 75 GLY A CA 1
ATOM 590 C C . GLY A 1 75 ? 3.852 -18.494 5.632 1.00 86.62 75 GLY A C 1
ATOM 591 O O . GLY A 1 75 ? 4.820 -18.755 4.922 1.00 86.62 75 GLY A O 1
ATOM 592 N N . ALA A 1 76 ? 3.016 -17.494 5.344 1.00 84.88 76 ALA A N 1
ATOM 593 C CA . ALA A 1 76 ? 2.997 -16.847 4.048 1.00 84.88 76 ALA A CA 1
ATOM 594 C C . ALA A 1 76 ? 4.236 -15.957 3.856 1.00 84.88 76 ALA A C 1
ATOM 596 O O . ALA A 1 76 ? 4.407 -14.933 4.527 1.00 84.88 76 ALA A O 1
ATOM 597 N N . SER A 1 77 ? 5.076 -16.332 2.895 1.00 86.88 77 SER A N 1
ATOM 598 C CA . SER A 1 77 ? 6.370 -15.708 2.611 1.00 86.88 77 SER A CA 1
ATOM 599 C C . SER A 1 77 ? 6.396 -15.075 1.217 1.00 86.88 77 SER A C 1
ATOM 601 O O . SER A 1 77 ? 5.414 -15.129 0.482 1.00 86.88 77 SER A O 1
ATOM 603 N N . PHE A 1 78 ? 7.520 -14.453 0.873 1.00 87.94 78 PHE A N 1
ATOM 604 C CA . PHE A 1 78 ? 7.818 -13.991 -0.475 1.00 87.94 78 PHE A CA 1
ATOM 605 C C . PHE A 1 78 ? 9.031 -14.734 -1.017 1.00 87.94 78 PHE A C 1
ATOM 607 O O . PHE A 1 78 ? 10.063 -14.815 -0.351 1.00 87.94 78 PHE A O 1
ATOM 614 N N . ASN A 1 79 ? 8.907 -15.243 -2.237 1.00 86.69 79 ASN A N 1
ATOM 615 C CA . ASN A 1 79 ? 10.036 -15.706 -3.029 1.00 86.69 79 ASN A CA 1
ATOM 616 C C . ASN A 1 79 ? 10.510 -14.559 -3.966 1.00 86.69 79 ASN A C 1
ATOM 618 O O . ASN A 1 79 ? 9.786 -13.580 -4.125 1.00 86.69 79 ASN A O 1
ATOM 622 N N . PRO A 1 80 ? 11.729 -14.592 -4.532 1.00 84.44 80 PRO A N 1
ATOM 623 C CA . PRO A 1 80 ? 12.225 -13.506 -5.389 1.00 84.44 80 PRO A CA 1
ATOM 624 C C . PRO A 1 80 ? 11.635 -13.498 -6.811 1.00 84.44 80 PRO A C 1
ATOM 626 O O . PRO A 1 80 ? 11.809 -12.517 -7.527 1.00 84.44 80 PRO A O 1
ATOM 629 N N . PHE A 1 81 ? 10.926 -14.555 -7.207 1.00 89.06 81 PHE A N 1
ATOM 630 C CA . PHE A 1 81 ? 10.398 -14.795 -8.550 1.00 89.06 81 PHE A CA 1
ATOM 631 C C . PHE A 1 81 ? 8.859 -14.803 -8.571 1.00 89.06 81 PHE A C 1
ATOM 633 O O . PHE A 1 81 ? 8.264 -15.594 -9.303 1.00 89.06 81 PHE A O 1
ATOM 640 N N . LEU A 1 82 ? 8.206 -13.957 -7.758 1.00 89.56 82 LEU A N 1
ATOM 641 C CA . LEU A 1 82 ? 6.739 -13.943 -7.661 1.00 89.56 82 LEU A CA 1
ATOM 642 C C . LEU A 1 82 ? 6.129 -13.669 -9.042 1.00 89.56 82 LEU A C 1
ATOM 644 O O . LEU A 1 82 ? 6.538 -12.750 -9.755 1.00 89.56 82 LEU A O 1
ATOM 648 N N . GLY A 1 83 ? 5.129 -14.454 -9.413 1.00 89.38 83 GLY A N 1
ATOM 649 C CA . GLY A 1 83 ? 4.479 -14.381 -10.711 1.00 89.38 83 GLY A CA 1
ATOM 650 C C . GLY A 1 83 ? 5.228 -15.079 -11.837 1.00 89.38 83 GLY A C 1
ATOM 651 O O . GLY A 1 83 ? 4.861 -14.879 -12.991 1.00 89.38 83 GLY A O 1
ATOM 652 N N . SER A 1 84 ? 6.274 -15.854 -11.545 1.00 89.69 84 SER A N 1
ATOM 653 C CA . SER A 1 84 ? 6.998 -16.628 -12.565 1.00 89.69 84 SER A CA 1
ATOM 654 C C . SER A 1 84 ? 6.190 -17.807 -13.109 1.00 89.69 84 SER A C 1
ATOM 656 O O . SER A 1 84 ? 6.470 -18.269 -14.211 1.00 89.69 84 SER A O 1
ATOM 658 N N . SER A 1 85 ? 5.180 -18.279 -12.371 1.00 88.25 85 SER A N 1
ATOM 659 C CA . SER A 1 85 ? 4.290 -19.351 -12.832 1.00 88.25 85 SER A CA 1
ATOM 660 C C . SER A 1 85 ? 3.181 -18.868 -13.772 1.00 88.25 85 SER A C 1
ATOM 662 O O . SER A 1 85 ? 2.484 -19.694 -14.361 1.00 88.25 85 SER A O 1
ATOM 664 N N . LYS A 1 86 ? 3.000 -17.547 -13.914 1.00 88.50 86 LYS A N 1
ATOM 665 C CA . LYS A 1 86 ? 1.964 -16.957 -14.763 1.00 88.50 86 LYS A CA 1
ATOM 666 C C . LYS A 1 86 ? 2.504 -16.553 -16.124 1.00 88.50 86 LYS A C 1
ATOM 668 O O . LYS A 1 86 ? 3.576 -15.963 -16.235 1.00 88.50 86 LYS A O 1
ATOM 673 N N . GLU A 1 87 ? 1.687 -16.798 -17.138 1.00 90.19 87 GLU A N 1
ATOM 674 C CA . GLU A 1 87 ? 1.815 -16.142 -18.432 1.00 90.19 87 GLU A CA 1
ATOM 675 C C . GLU A 1 87 ? 1.284 -14.714 -18.300 1.00 90.19 87 GLU A C 1
ATOM 677 O O . GLU A 1 87 ? 0.164 -14.489 -17.832 1.00 90.19 87 GLU A O 1
ATOM 682 N N . TRP A 1 88 ? 2.123 -13.746 -18.655 1.00 92.31 88 TRP A N 1
ATOM 683 C CA . TRP A 1 88 ? 1.773 -12.331 -18.628 1.00 92.31 88 TRP A CA 1
ATOM 684 C C . TRP A 1 88 ? 1.372 -11.872 -20.029 1.00 92.31 88 TRP A C 1
ATOM 686 O O . TRP A 1 88 ? 1.890 -12.425 -21.001 1.00 92.31 88 TRP A O 1
ATOM 696 N N . PRO A 1 89 ? 0.493 -10.860 -20.145 1.00 94.31 89 PRO A N 1
ATOM 697 C CA . PRO A 1 89 ? 0.201 -10.229 -21.424 1.00 94.31 89 PRO A CA 1
ATOM 698 C C . PRO A 1 89 ? 1.476 -9.780 -22.142 1.00 94.31 89 PRO A C 1
ATOM 700 O O . PRO A 1 89 ? 2.475 -9.424 -21.503 1.00 94.31 89 PRO A O 1
ATOM 703 N N . GLU A 1 90 ? 1.434 -9.783 -23.470 1.00 94.75 90 GLU A N 1
ATOM 704 C CA . GLU A 1 90 ? 2.532 -9.270 -24.283 1.00 94.75 90 GLU A CA 1
ATOM 705 C C . GLU A 1 90 ? 2.664 -7.755 -24.098 1.00 94.75 90 GLU A C 1
ATOM 707 O O . GLU A 1 90 ? 1.680 -7.025 -23.986 1.00 94.75 90 GLU A O 1
ATOM 712 N N . GLN A 1 91 ? 3.904 -7.277 -24.023 1.00 96.19 91 GLN A N 1
ATOM 713 C CA . GLN A 1 91 ? 4.168 -5.849 -23.882 1.00 96.19 91 GLN A CA 1
ATOM 714 C C . GLN A 1 91 ? 3.987 -5.137 -25.228 1.00 96.19 91 GLN A C 1
ATOM 716 O O . GLN A 1 91 ? 4.462 -5.667 -26.235 1.00 96.19 91 GLN A O 1
ATOM 721 N N . PRO A 1 92 ? 3.447 -3.905 -25.250 1.00 96.50 92 PRO A N 1
ATOM 722 C CA . PRO A 1 92 ? 3.387 -3.097 -26.466 1.00 96.50 92 PRO A CA 1
ATOM 723 C C . PRO A 1 92 ? 4.766 -2.902 -27.110 1.00 96.50 92 PRO A C 1
ATOM 725 O O . PRO A 1 92 ? 5.785 -2.798 -26.412 1.00 96.50 92 PRO A O 1
ATOM 728 N N . GLU A 1 93 ? 4.832 -2.848 -28.441 1.00 92.94 93 GLU A N 1
ATOM 729 C CA . GLU A 1 93 ? 6.090 -2.660 -29.184 1.00 92.94 93 GLU A CA 1
ATOM 730 C C . GLU A 1 93 ? 6.572 -1.203 -29.152 1.00 92.94 93 GLU A C 1
ATOM 732 O O . GLU A 1 93 ? 7.768 -0.933 -28.998 1.00 92.94 93 GLU A O 1
ATOM 737 N N . GLU A 1 94 ? 5.637 -0.265 -29.222 1.00 94.06 94 GLU A N 1
ATOM 738 C CA . GLU A 1 94 ? 5.925 1.160 -29.308 1.00 94.06 94 GLU A CA 1
ATOM 739 C C . GLU A 1 94 ? 5.743 1.859 -27.958 1.00 94.06 94 GLU A C 1
ATOM 741 O O . GLU A 1 94 ? 5.153 1.334 -27.011 1.00 94.06 94 GLU A O 1
ATOM 746 N N . ALA A 1 95 ? 6.275 3.076 -27.849 1.00 94.44 95 ALA A N 1
ATOM 747 C CA . ALA A 1 95 ? 6.064 3.942 -26.689 1.00 94.44 95 ALA A CA 1
ATOM 748 C C . ALA A 1 95 ? 4.739 4.725 -26.801 1.00 94.44 95 ALA A C 1
ATOM 750 O O . ALA A 1 95 ? 4.712 5.936 -26.572 1.00 94.44 95 ALA A O 1
ATOM 751 N N . ASP A 1 96 ? 3.662 4.036 -27.188 1.00 95.81 96 ASP A N 1
ATOM 752 C CA . ASP A 1 96 ? 2.320 4.605 -27.290 1.00 95.81 96 ASP A CA 1
ATOM 753 C C . ASP A 1 96 ? 1.627 4.632 -25.926 1.00 95.81 96 ASP A C 1
ATOM 755 O O . ASP A 1 96 ? 1.659 3.663 -25.170 1.00 95.81 96 ASP A O 1
ATOM 759 N N . TRP A 1 97 ? 1.018 5.763 -25.579 1.00 94.44 97 TRP A N 1
ATOM 760 C CA . TRP A 1 97 ? 0.438 5.922 -24.251 1.00 94.44 97 TRP A CA 1
ATOM 761 C C . TRP A 1 97 ? -0.728 4.943 -24.032 1.00 94.44 97 TRP A C 1
ATOM 763 O O . TRP A 1 97 ? -0.769 4.269 -22.997 1.00 94.44 97 TRP A O 1
ATOM 773 N N . ASP A 1 98 ? -1.647 4.850 -24.996 1.00 96.06 98 ASP A N 1
ATOM 774 C CA . ASP A 1 98 ? -2.919 4.138 -24.842 1.00 96.06 98 ASP A CA 1
ATOM 775 C C . ASP A 1 98 ? -2.682 2.626 -24.759 1.00 96.06 98 ASP A C 1
ATOM 777 O O . ASP A 1 98 ? -3.232 1.957 -23.878 1.00 96.06 98 ASP A O 1
ATOM 781 N N . GLU A 1 99 ? -1.780 2.098 -25.590 1.00 96.44 99 GLU A N 1
ATOM 782 C CA . GLU A 1 99 ? -1.390 0.684 -25.547 1.00 96.44 99 GLU A CA 1
ATOM 783 C C . GLU A 1 99 ? -0.772 0.296 -24.196 1.00 96.44 99 GLU A C 1
ATOM 785 O O . GLU A 1 99 ? -1.091 -0.750 -23.624 1.00 96.44 99 GLU A O 1
ATOM 790 N N . TRP A 1 100 ? 0.083 1.154 -23.633 1.00 95.56 100 TRP A N 1
ATOM 791 C CA . TRP A 1 100 ? 0.711 0.893 -22.336 1.00 95.56 100 TRP A CA 1
ATOM 792 C C . TRP A 1 100 ? -0.256 1.014 -21.156 1.00 95.56 100 TRP A C 1
ATOM 794 O O . TRP A 1 100 ? -0.065 0.316 -20.154 1.00 95.56 100 TRP A O 1
ATOM 804 N N . GLN A 1 101 ? -1.300 1.847 -21.246 1.00 94.38 101 GLN A N 1
ATOM 805 C CA . GLN A 1 101 ? -2.371 1.820 -20.248 1.00 94.38 101 GLN A CA 1
ATOM 806 C C . GLN A 1 101 ? -3.167 0.525 -20.330 1.00 94.38 101 GLN A C 1
ATOM 808 O O . GLN A 1 101 ? -3.375 -0.098 -19.290 1.00 94.38 101 GLN A O 1
ATOM 813 N N . MET A 1 102 ? -3.569 0.102 -21.531 1.00 95.62 102 MET A N 1
ATOM 814 C CA . MET A 1 102 ? -4.298 -1.157 -21.708 1.00 95.62 102 MET A CA 1
ATOM 815 C C . MET A 1 102 ? -3.501 -2.337 -21.145 1.00 95.62 102 MET A C 1
ATOM 817 O O . MET A 1 102 ? -4.029 -3.111 -20.349 1.00 95.62 102 MET A O 1
ATOM 821 N N . TYR A 1 103 ? -2.206 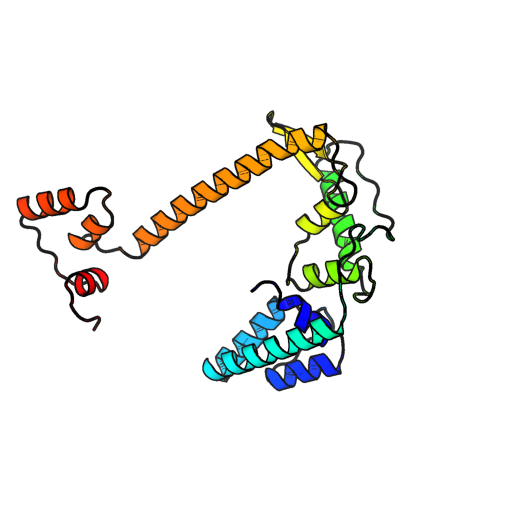-2.406 -21.457 1.00 96.12 103 TYR A N 1
ATOM 822 C CA . TYR A 1 103 ? -1.294 -3.393 -20.880 1.00 96.12 103 TYR A CA 1
ATOM 823 C C . TYR A 1 103 ? -1.271 -3.342 -19.341 1.00 96.12 103 TYR A C 1
ATOM 825 O O . TYR A 1 103 ? -1.371 -4.370 -18.670 1.00 96.12 103 TYR A O 1
ATOM 833 N N . GLY A 1 104 ? -1.178 -2.144 -18.755 1.00 94.81 104 GLY A N 1
ATOM 834 C CA . GLY A 1 104 ? -1.234 -1.960 -17.304 1.00 94.81 104 GLY A CA 1
ATOM 835 C C . GLY A 1 104 ? -2.547 -2.454 -16.683 1.00 94.81 104 GLY A C 1
ATOM 836 O O . GLY A 1 104 ? -2.521 -3.109 -15.636 1.00 94.81 104 GLY A O 1
ATOM 837 N N . ASP A 1 105 ? -3.678 -2.191 -17.335 1.00 94.25 105 ASP A N 1
ATOM 838 C CA . ASP A 1 105 ? -5.002 -2.635 -16.894 1.00 94.25 105 ASP A CA 1
ATOM 839 C C . ASP A 1 105 ? -5.146 -4.164 -16.981 1.00 94.25 105 ASP A C 1
ATOM 841 O O . ASP A 1 105 ? -5.684 -4.783 -16.058 1.00 94.25 105 ASP A O 1
ATOM 845 N N . GLU A 1 106 ? -4.601 -4.800 -18.021 1.00 95.50 106 GLU A N 1
ATOM 846 C CA . GLU A 1 106 ? -4.560 -6.262 -18.152 1.00 95.50 106 GLU A CA 1
ATOM 847 C C . GLU A 1 106 ? -3.705 -6.918 -17.061 1.00 95.50 106 GLU A C 1
ATOM 849 O O . GLU A 1 106 ? -4.128 -7.906 -16.447 1.00 95.50 106 GLU A O 1
ATOM 854 N N . LEU A 1 107 ? -2.541 -6.339 -16.741 1.00 93.38 107 LEU A N 1
ATOM 855 C CA . LEU A 1 107 ? -1.723 -6.794 -15.614 1.00 93.38 107 LEU A CA 1
ATOM 856 C C . LEU A 1 107 ? -2.507 -6.725 -14.305 1.00 93.38 107 LEU A C 1
ATOM 858 O O . LEU A 1 107 ? -2.511 -7.680 -13.527 1.00 93.38 107 LEU A O 1
ATOM 862 N N . VAL A 1 108 ? -3.196 -5.610 -14.054 1.00 91.06 108 VAL A N 1
ATOM 863 C CA . VAL A 1 108 ? -4.025 -5.444 -12.857 1.00 91.06 108 VAL A CA 1
ATOM 864 C C . VAL A 1 108 ? -5.152 -6.472 -12.837 1.00 91.06 108 VAL A C 1
ATOM 866 O O . VAL A 1 108 ? -5.346 -7.129 -11.811 1.00 91.06 108 VAL A O 1
ATOM 869 N N . ALA A 1 109 ? -5.854 -6.674 -13.951 1.00 90.75 109 ALA A N 1
ATOM 870 C CA . ALA A 1 109 ? -6.907 -7.676 -14.062 1.00 90.75 109 ALA A CA 1
ATOM 871 C C . ALA A 1 109 ? -6.395 -9.082 -13.703 1.00 90.75 109 ALA A C 1
ATOM 873 O O . ALA A 1 109 ? -7.061 -9.792 -12.947 1.00 90.75 109 ALA A O 1
ATOM 874 N N . ALA A 1 110 ? -5.184 -9.452 -14.132 1.00 88.50 110 ALA A N 1
ATOM 875 C CA . ALA A 1 110 ? -4.565 -10.733 -13.784 1.00 88.50 110 ALA A CA 1
ATOM 876 C C . ALA A 1 110 ? -4.334 -10.908 -12.267 1.00 88.50 110 ALA A C 1
ATOM 878 O O . ALA A 1 110 ? -4.466 -12.023 -11.748 1.00 88.50 110 ALA A O 1
ATOM 879 N N . PHE A 1 111 ? -4.047 -9.824 -11.533 1.00 87.31 111 PHE A N 1
ATOM 880 C CA . PHE A 1 111 ? -3.984 -9.846 -10.065 1.00 87.31 111 PHE A CA 1
ATOM 881 C C . PHE A 1 111 ? -5.366 -9.971 -9.417 1.00 87.31 111 PHE A C 1
ATOM 883 O O . PHE A 1 111 ? -5.500 -10.681 -8.424 1.00 87.31 111 PHE A O 1
ATOM 890 N N . TYR A 1 112 ? -6.399 -9.316 -9.956 1.00 86.19 112 TYR A N 1
ATOM 891 C CA . TYR A 1 112 ? -7.769 -9.426 -9.429 1.00 86.19 112 TYR A CA 1
ATOM 892 C C . TYR A 1 112 ? -8.408 -10.790 -9.700 1.00 86.19 112 TYR A C 1
ATOM 894 O O . TYR A 1 112 ? -9.249 -11.236 -8.923 1.00 86.19 112 TYR A O 1
ATOM 902 N N . GLN A 1 113 ? -7.992 -11.469 -10.769 1.00 87.00 113 GLN A N 1
ATOM 903 C CA . GLN A 1 113 ? -8.395 -12.843 -11.063 1.00 87.00 113 GLN A CA 1
ATOM 904 C C . GLN A 1 113 ? -7.702 -13.876 -10.156 1.00 87.00 113 GLN A C 1
ATOM 906 O O . GLN A 1 113 ? -8.084 -15.047 -10.166 1.00 87.00 113 GLN A O 1
ATOM 911 N N . GLN A 1 114 ? -6.707 -13.478 -9.350 1.00 85.00 114 GLN A N 1
ATOM 912 C CA . GLN A 1 114 ? -6.093 -14.364 -8.363 1.00 85.00 114 GLN A CA 1
ATOM 913 C C . GLN A 1 114 ? -7.077 -14.651 -7.218 1.00 85.00 114 GLN A C 1
ATOM 915 O O . GLN A 1 114 ? -7.190 -13.882 -6.265 1.00 85.00 114 GLN A O 1
ATOM 920 N N . ALA A 1 115 ? -7.777 -15.781 -7.313 1.00 78.12 115 ALA A N 1
ATOM 921 C CA . ALA A 1 115 ? -8.694 -16.253 -6.275 1.00 78.12 115 ALA A CA 1
ATOM 922 C C . ALA A 1 115 ? -7.989 -17.076 -5.181 1.00 78.12 115 ALA A C 1
ATOM 924 O O . ALA A 1 115 ? -8.460 -17.125 -4.042 1.00 78.12 115 ALA A O 1
ATOM 925 N N . ASP A 1 116 ? -6.862 -17.712 -5.519 1.00 87.31 116 ASP A N 1
ATOM 926 C CA . ASP A 1 116 ? -6.079 -18.504 -4.575 1.00 87.31 116 ASP A CA 1
ATOM 927 C C . ASP A 1 116 ? -4.989 -17.650 -3.915 1.00 87.31 116 ASP A C 1
ATOM 929 O O . ASP A 1 116 ? -3.970 -17.309 -4.519 1.00 87.31 116 ASP A O 1
ATOM 933 N N . PHE A 1 117 ? -5.217 -17.284 -2.655 1.00 88.50 117 PHE A N 1
ATOM 934 C CA . PHE A 1 117 ? -4.250 -16.527 -1.860 1.00 88.50 117 PHE A CA 1
ATOM 935 C C . PHE A 1 117 ? -3.264 -17.415 -1.089 1.00 88.50 117 PHE A C 1
ATOM 937 O O . PHE A 1 117 ? -2.345 -16.874 -0.472 1.00 88.50 117 PHE A O 1
ATOM 944 N N . ASP A 1 118 ? -3.449 -18.740 -1.116 1.00 86.88 118 ASP A N 1
ATOM 945 C CA . ASP A 1 118 ? -2.521 -19.711 -0.522 1.00 86.88 118 ASP A CA 1
ATOM 946 C C . ASP A 1 118 ? -1.470 -20.198 -1.535 1.00 86.88 118 ASP A C 1
ATOM 948 O O . ASP A 1 118 ? -0.493 -20.843 -1.151 1.00 86.88 118 ASP A O 1
ATOM 952 N N . ASP A 1 119 ? -1.620 -19.829 -2.810 1.00 87.38 119 ASP A N 1
ATOM 953 C CA . ASP A 1 119 ? -0.582 -19.954 -3.829 1.00 87.38 119 ASP A CA 1
ATOM 954 C C . ASP A 1 119 ? 0.704 -19.233 -3.392 1.00 87.38 119 ASP A C 1
ATOM 956 O O . ASP A 1 119 ? 0.720 -18.016 -3.218 1.00 87.38 119 ASP A O 1
ATOM 960 N N . ASN A 1 120 ? 1.804 -19.979 -3.266 1.00 85.12 120 ASN A N 1
ATOM 961 C CA . ASN A 1 120 ? 3.113 -19.457 -2.863 1.00 85.12 120 ASN A CA 1
ATOM 962 C C . ASN A 1 120 ? 3.783 -18.546 -3.909 1.00 85.12 120 ASN A C 1
ATOM 964 O O . ASN A 1 120 ? 4.852 -17.993 -3.622 1.00 85.12 120 ASN A O 1
ATOM 968 N N . ASP A 1 121 ? 3.191 -18.400 -5.096 1.00 89.88 121 ASP A N 1
ATOM 969 C CA . ASP A 1 121 ? 3.660 -17.493 -6.133 1.00 89.88 121 ASP A CA 1
ATOM 970 C C . ASP A 1 121 ? 3.031 -16.098 -6.003 1.00 89.88 121 ASP A C 1
ATOM 972 O O . ASP A 1 121 ? 3.659 -15.187 -5.468 1.00 89.88 121 ASP A O 1
ATOM 976 N N . LEU A 1 122 ? 1.780 -15.890 -6.424 1.00 89.12 122 LEU A N 1
ATOM 977 C CA . LEU A 1 122 ? 1.163 -14.553 -6.379 1.00 89.12 122 LEU A CA 1
ATOM 978 C C . LEU A 1 122 ? 0.227 -14.334 -5.196 1.00 89.12 122 LEU A C 1
ATOM 980 O O . LEU A 1 122 ? -0.059 -13.178 -4.869 1.00 89.12 122 LEU A O 1
ATOM 984 N N . GLY A 1 123 ? -0.217 -15.397 -4.525 1.00 89.31 123 GLY A N 1
ATOM 985 C CA . GLY A 1 123 ? -1.204 -15.335 -3.447 1.00 89.31 123 GLY A CA 1
ATOM 986 C C . GLY A 1 123 ? -0.851 -14.329 -2.341 1.00 89.31 123 GLY A C 1
ATOM 987 O O . GLY A 1 123 ? -1.610 -13.379 -2.120 1.00 89.31 123 GLY A O 1
ATOM 988 N N . PRO A 1 124 ? 0.327 -14.434 -1.693 1.00 88.81 124 PRO A N 1
ATOM 989 C CA . PRO A 1 124 ? 0.837 -13.473 -0.720 1.00 88.81 124 PRO A CA 1
ATOM 990 C C . PRO A 1 124 ? 0.810 -12.013 -1.175 1.00 88.81 124 PRO A C 1
ATOM 992 O O . PRO A 1 124 ? 0.430 -11.131 -0.396 1.00 88.81 124 PRO A O 1
ATOM 995 N N . LEU A 1 125 ? 1.235 -11.755 -2.415 1.00 89.31 125 LEU A N 1
ATOM 996 C CA .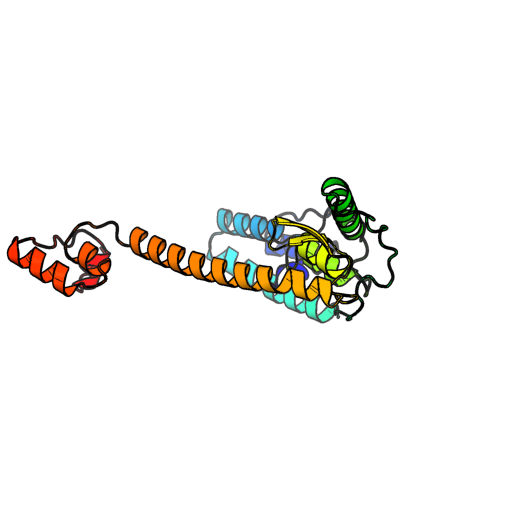 LEU A 1 125 ? 1.371 -10.412 -2.969 1.00 89.31 125 LEU A CA 1
ATOM 997 C C . LEU A 1 125 ? 0.001 -9.820 -3.322 1.00 89.31 125 LEU A C 1
ATOM 999 O O . LEU A 1 125 ? -0.291 -8.680 -2.946 1.00 89.31 125 LEU A O 1
ATOM 1003 N N . ALA A 1 126 ? -0.855 -10.616 -3.966 1.00 89.88 126 ALA A N 1
ATOM 1004 C CA . ALA A 1 126 ? -2.231 -10.259 -4.277 1.00 89.88 126 ALA A CA 1
ATOM 1005 C C . ALA A 1 126 ? -3.014 -9.967 -2.991 1.00 89.88 126 ALA A C 1
ATOM 1007 O O . ALA A 1 126 ? -3.611 -8.902 -2.868 1.00 89.88 126 ALA A O 1
ATOM 1008 N N . LEU A 1 127 ? -2.922 -10.836 -1.978 1.00 90.31 127 LEU A N 1
ATOM 1009 C CA . LEU A 1 127 ? -3.585 -10.635 -0.689 1.00 90.31 127 LEU A CA 1
ATOM 1010 C C . LEU A 1 127 ? -3.163 -9.315 -0.035 1.00 90.31 127 LEU A C 1
ATOM 1012 O O . LEU A 1 127 ? -4.004 -8.565 0.459 1.00 90.31 127 LEU A O 1
ATOM 1016 N N . LEU A 1 128 ? -1.864 -9.010 -0.022 1.00 90.81 128 LEU A N 1
ATOM 1017 C CA . LEU A 1 128 ? -1.336 -7.774 0.557 1.00 90.81 128 LEU A CA 1
ATOM 1018 C C . LEU A 1 128 ? -1.850 -6.516 -0.143 1.00 90.81 128 LEU A C 1
ATOM 1020 O O . LEU A 1 128 ? -2.274 -5.578 0.543 1.00 90.81 128 LEU A O 1
ATOM 1024 N N . SER A 1 129 ? -1.827 -6.513 -1.475 1.00 90.88 129 SER A N 1
ATOM 1025 C CA . SER A 1 129 ? -2.251 -5.362 -2.268 1.00 90.88 129 SER A CA 1
ATOM 1026 C C . SER A 1 129 ? -3.771 -5.199 -2.253 1.00 90.88 129 SER A C 1
ATOM 1028 O O . SER A 1 129 ? -4.266 -4.120 -1.933 1.00 90.88 129 SER A O 1
ATOM 1030 N N . LEU A 1 130 ? -4.527 -6.269 -2.519 1.00 89.75 130 LEU A N 1
ATOM 1031 C CA . LEU A 1 130 ? -5.990 -6.234 -2.616 1.00 89.75 130 LEU A CA 1
ATOM 1032 C C . LEU A 1 130 ? -6.662 -5.964 -1.261 1.00 89.75 130 LEU A C 1
ATOM 1034 O O . LEU A 1 130 ? -7.668 -5.261 -1.205 1.00 89.75 130 LEU A O 1
ATOM 1038 N N . SER A 1 131 ? -6.085 -6.436 -0.148 1.00 91.31 131 SER A N 1
ATOM 1039 C CA . SER A 1 131 ? -6.562 -6.060 1.197 1.00 91.31 131 SER A CA 1
ATOM 1040 C C . SER A 1 131 ? -6.219 -4.614 1.583 1.00 91.31 131 SER A C 1
ATOM 1042 O O . SER A 1 131 ? -6.700 -4.115 2.604 1.00 91.31 131 SER A O 1
ATOM 1044 N N . GLY A 1 132 ? -5.372 -3.919 0.815 1.00 90.88 132 GLY A N 1
ATOM 1045 C CA . GLY A 1 132 ? -4.876 -2.583 1.151 1.00 90.88 132 GLY A CA 1
ATOM 1046 C C . GLY A 1 132 ? -3.916 -2.571 2.346 1.00 90.88 132 GLY A C 1
ATOM 1047 O O . GLY A 1 132 ? -3.746 -1.541 3.007 1.00 90.88 132 GLY A O 1
ATOM 1048 N N . ALA A 1 133 ? -3.310 -3.715 2.665 1.00 90.38 133 ALA A N 1
ATOM 1049 C CA . ALA A 1 133 ? -2.326 -3.827 3.731 1.00 90.38 133 ALA A CA 1
ATOM 1050 C C . ALA A 1 133 ? -0.990 -3.200 3.314 1.00 90.38 133 ALA A C 1
ATOM 1052 O O . ALA A 1 133 ? -0.447 -2.343 4.017 1.00 90.38 133 ALA A O 1
ATOM 1053 N N . ARG A 1 134 ? -0.475 -3.606 2.150 1.00 90.25 134 ARG A N 1
ATOM 1054 C CA . ARG A 1 134 ? 0.771 -3.102 1.570 1.00 90.25 134 ARG A CA 1
ATOM 1055 C C . ARG A 1 134 ? 0.773 -3.363 0.071 1.00 90.25 134 ARG A C 1
ATOM 1057 O O . ARG A 1 134 ? 0.349 -4.427 -0.353 1.00 90.25 134 ARG A O 1
ATOM 1064 N N . GLY A 1 135 ? 1.339 -2.443 -0.697 1.00 89.75 135 GLY A N 1
ATOM 1065 C CA . GLY A 1 135 ? 1.264 -2.526 -2.149 1.00 89.75 135 GLY A CA 1
ATOM 1066 C C . GLY A 1 135 ? 0.128 -1.665 -2.684 1.00 89.75 135 GLY A C 1
ATOM 1067 O O . GLY A 1 135 ? -0.832 -1.364 -1.972 1.00 89.75 135 GLY A O 1
ATOM 1068 N N . ASN A 1 136 ? 0.264 -1.253 -3.933 1.00 90.38 136 ASN A N 1
ATOM 1069 C CA . ASN A 1 136 ? -0.823 -0.743 -4.751 1.00 90.38 136 ASN A CA 1
ATOM 1070 C C . ASN A 1 136 ? -0.663 -1.301 -6.173 1.00 90.38 136 ASN A C 1
ATOM 1072 O O . ASN A 1 136 ? 0.373 -1.882 -6.500 1.00 90.38 136 ASN A O 1
ATOM 1076 N N . GLN A 1 137 ? -1.673 -1.103 -7.017 1.00 90.06 137 GLN A N 1
ATOM 1077 C CA . GLN A 1 137 ? -1.684 -1.596 -8.398 1.00 90.06 137 GLN A CA 1
ATOM 1078 C C . GLN A 1 137 ? -0.441 -1.157 -9.187 1.00 90.06 137 GLN A C 1
ATOM 1080 O O . GLN A 1 137 ? 0.193 -1.973 -9.843 1.00 90.06 137 GLN A O 1
ATOM 1085 N N . GLN A 1 138 ? -0.018 0.099 -9.042 1.00 90.88 138 GLN A N 1
ATOM 1086 C CA . GLN A 1 138 ? 1.152 0.626 -9.745 1.00 90.88 138 GLN A CA 1
ATOM 1087 C C . GLN A 1 138 ? 2.459 -0.064 -9.319 1.00 90.88 138 GLN A C 1
ATOM 1089 O O . GLN A 1 138 ? 3.332 -0.317 -10.144 1.00 90.88 138 GLN A O 1
ATOM 1094 N N . GLN A 1 139 ? 2.597 -0.401 -8.035 1.00 92.56 139 GLN A N 1
ATOM 1095 C CA . GLN A 1 139 ? 3.735 -1.162 -7.515 1.00 92.56 139 GLN A CA 1
ATOM 1096 C C . GLN A 1 139 ? 3.724 -2.610 -8.010 1.00 92.56 139 GLN A C 1
ATOM 1098 O O . GLN A 1 139 ? 4.792 -3.155 -8.273 1.00 92.56 139 GLN A O 1
ATOM 1103 N N . LEU A 1 140 ? 2.541 -3.215 -8.153 1.00 90.81 140 LEU A N 1
ATOM 1104 C CA . LEU A 1 140 ? 2.398 -4.550 -8.733 1.00 90.81 140 LEU A CA 1
ATOM 1105 C C . LEU A 1 140 ? 2.800 -4.560 -10.208 1.00 90.81 140 LEU A C 1
ATOM 1107 O O . LEU A 1 140 ? 3.629 -5.382 -10.589 1.00 90.81 140 LEU A O 1
ATOM 1111 N N . ILE A 1 141 ? 2.289 -3.605 -10.995 1.00 92.62 141 ILE A N 1
ATOM 1112 C CA . ILE A 1 141 ? 2.649 -3.426 -12.409 1.00 92.62 141 ILE A CA 1
ATOM 1113 C C . ILE A 1 141 ? 4.167 -3.320 -12.549 1.00 92.62 141 ILE A C 1
ATOM 1115 O O . ILE A 1 141 ? 4.764 -4.109 -13.263 1.00 92.62 141 ILE A O 1
ATOM 1119 N N . GLN A 1 142 ? 4.816 -2.424 -11.798 1.00 93.00 142 GLN A N 1
ATOM 1120 C CA . GLN A 1 142 ? 6.273 -2.252 -11.873 1.00 93.00 142 GLN A CA 1
ATOM 1121 C C . GLN A 1 142 ? 7.067 -3.487 -11.430 1.00 93.00 142 GLN A C 1
ATOM 1123 O O . GLN A 1 142 ? 8.247 -3.616 -11.763 1.00 93.00 142 GLN A O 1
ATOM 1128 N N . TYR A 1 143 ? 6.471 -4.350 -10.606 1.00 93.31 143 TYR A N 1
ATOM 1129 C CA . TYR A 1 143 ? 7.146 -5.543 -10.121 1.00 93.31 143 TYR A CA 1
ATOM 1130 C C . TYR A 1 143 ? 7.197 -6.643 -11.184 1.00 93.31 143 TYR A C 1
ATOM 1132 O O . TYR A 1 143 ? 8.274 -7.193 -11.393 1.00 93.31 143 TYR A O 1
ATOM 1140 N N . VAL A 1 144 ? 6.079 -6.929 -11.862 1.00 93.06 144 VAL A N 1
ATOM 1141 C CA . VAL A 1 144 ? 5.986 -8.014 -12.865 1.00 93.06 144 VAL A CA 1
ATOM 1142 C C . VAL A 1 144 ? 6.100 -7.548 -14.316 1.00 93.06 144 VAL A C 1
ATOM 1144 O O . VAL A 1 144 ? 6.286 -8.378 -15.201 1.00 93.06 144 VAL A O 1
ATOM 1147 N N . GLY A 1 145 ? 5.973 -6.247 -14.567 1.00 93.62 145 GLY A N 1
ATOM 1148 C CA . GLY A 1 145 ? 5.899 -5.674 -15.902 1.00 93.62 145 GLY A CA 1
ATOM 1149 C C . GLY A 1 145 ? 6.604 -4.328 -16.034 1.00 93.62 145 GLY A C 1
ATOM 1150 O O . GLY A 1 145 ? 7.220 -3.799 -15.102 1.00 93.62 145 GLY A O 1
ATOM 1151 N N . GLY A 1 146 ? 6.529 -3.808 -17.252 1.00 92.38 146 GLY A N 1
ATOM 1152 C CA . GLY A 1 146 ? 7.131 -2.547 -17.651 1.00 92.38 146 GLY A CA 1
ATOM 1153 C C . GLY A 1 146 ? 6.246 -1.327 -17.393 1.00 92.38 146 GLY A C 1
ATOM 1154 O O . GLY A 1 146 ? 5.262 -1.365 -16.653 1.00 92.38 146 GLY A O 1
ATOM 1155 N N . GLY A 1 147 ? 6.593 -0.221 -18.040 1.00 94.75 147 GLY A N 1
ATOM 1156 C CA . GLY A 1 147 ? 5.755 0.968 -18.096 1.00 94.75 147 GLY A CA 1
ATOM 1157 C C . GLY A 1 147 ? 6.379 2.080 -18.925 1.00 94.75 147 GLY A C 1
ATOM 1158 O O . GLY A 1 147 ? 7.526 1.997 -19.361 1.00 94.75 147 GLY A O 1
ATOM 1159 N N . LEU A 1 148 ? 5.635 3.170 -19.086 1.00 95.06 148 LEU A N 1
ATOM 1160 C CA . LEU A 1 148 ? 6.148 4.373 -19.729 1.00 95.06 148 LEU A CA 1
ATOM 1161 C C . LEU A 1 148 ? 6.836 5.296 -18.728 1.00 95.06 148 LEU A C 1
ATOM 1163 O O . LEU A 1 148 ? 6.335 5.556 -17.630 1.00 95.06 148 LEU A O 1
ATOM 1167 N N . ILE A 1 149 ? 7.986 5.824 -19.133 1.00 93.62 149 ILE A N 1
ATOM 1168 C CA . ILE A 1 149 ? 8.750 6.813 -18.377 1.00 93.62 149 ILE A CA 1
ATOM 1169 C C . ILE A 1 149 ? 9.058 7.992 -19.290 1.00 93.62 149 ILE A C 1
ATOM 1171 O O . ILE A 1 149 ? 9.403 7.820 -20.452 1.00 93.62 149 ILE A O 1
ATOM 1175 N N . TYR A 1 150 ? 8.973 9.204 -18.752 1.00 91.88 150 TYR A N 1
ATOM 1176 C CA . TYR A 1 150 ? 9.438 10.388 -19.461 1.00 91.88 150 TYR A CA 1
ATOM 1177 C C . TYR A 1 150 ? 10.953 10.521 -19.377 1.00 91.88 150 TYR A C 1
ATOM 1179 O O . TYR A 1 150 ? 11.516 10.598 -18.275 1.00 91.88 150 TYR A O 1
ATOM 1187 N N . ARG A 1 151 ? 11.588 10.670 -20.538 1.00 93.00 151 ARG A N 1
ATOM 1188 C CA . ARG A 1 151 ? 12.975 11.124 -20.649 1.00 93.00 151 ARG A CA 1
ATOM 1189 C C . ARG A 1 151 ? 13.114 12.580 -20.194 1.00 93.00 151 ARG A C 1
ATOM 1191 O O . ARG A 1 151 ? 12.138 13.257 -19.847 1.00 93.00 151 ARG A O 1
ATOM 1198 N N . GLU A 1 152 ? 14.355 13.052 -20.142 1.00 89.12 152 GLU A N 1
ATOM 1199 C CA . GLU A 1 152 ? 14.671 14.443 -19.795 1.00 89.12 152 GLU A CA 1
ATOM 1200 C C . GLU A 1 152 ? 14.153 15.434 -20.847 1.00 89.12 152 GLU A C 1
ATOM 1202 O O . GLU A 1 152 ? 13.733 16.531 -20.495 1.00 89.12 152 GLU A O 1
ATOM 1207 N N . ASP A 1 153 ? 14.105 15.022 -22.116 1.00 91.81 153 ASP A N 1
ATOM 1208 C CA . ASP A 1 153 ? 13.569 15.809 -23.235 1.00 91.81 153 ASP A CA 1
ATOM 1209 C C . ASP A 1 153 ? 12.028 15.823 -23.311 1.00 91.81 153 ASP A C 1
ATOM 1211 O O . ASP A 1 153 ? 11.456 16.466 -24.189 1.00 91.81 153 ASP A O 1
ATOM 1215 N N . GLY A 1 154 ? 11.348 15.126 -22.394 1.00 91.06 154 GLY A N 1
ATOM 1216 C CA . GLY A 1 154 ? 9.889 15.021 -22.357 1.00 91.06 154 GLY A CA 1
ATOM 1217 C C . GLY A 1 154 ? 9.296 13.967 -23.295 1.00 91.06 154 GLY A C 1
ATOM 1218 O O . GLY A 1 154 ? 8.081 13.779 -23.280 1.00 91.06 154 GLY A O 1
ATOM 1219 N N . SER A 1 155 ? 10.115 13.249 -24.067 1.00 94.19 155 SER A N 1
ATOM 1220 C CA . SER A 1 155 ? 9.653 12.106 -24.856 1.00 94.19 155 SER A CA 1
ATOM 1221 C C . SER A 1 155 ? 9.321 10.902 -23.967 1.00 94.19 155 SER A C 1
ATOM 1223 O O . SER A 1 155 ? 9.853 10.749 -22.859 1.00 94.19 155 SER A O 1
ATOM 1225 N N . LEU A 1 156 ? 8.417 10.049 -24.453 1.00 95.44 156 LEU A N 1
ATOM 1226 C CA . LEU A 1 156 ? 8.072 8.791 -23.800 1.00 95.44 156 LEU A CA 1
ATOM 1227 C C . LEU A 1 156 ? 9.126 7.725 -24.098 1.00 95.44 156 LEU A C 1
ATOM 1229 O O . LEU A 1 156 ? 9.661 7.626 -25.202 1.00 95.44 156 LEU A O 1
ATOM 1233 N N . PHE A 1 157 ? 9.401 6.911 -23.091 1.00 95.38 157 PHE A N 1
ATOM 1234 C CA . PHE A 1 157 ? 10.305 5.783 -23.160 1.00 95.38 157 PHE A CA 1
ATOM 1235 C C . PHE A 1 157 ? 9.624 4.539 -22.587 1.00 95.38 157 PHE A C 1
ATOM 1237 O O . PHE A 1 157 ? 9.174 4.540 -21.439 1.00 95.38 157 PHE A O 1
ATOM 1244 N N . ALA A 1 158 ? 9.562 3.488 -23.403 1.00 96.50 158 ALA A N 1
ATOM 1245 C CA . ALA A 1 158 ? 9.012 2.189 -23.046 1.00 96.50 158 ALA A CA 1
ATOM 1246 C C . ALA A 1 158 ? 10.024 1.387 -22.216 1.00 96.50 158 ALA A C 1
ATOM 1248 O O . ALA A 1 158 ? 10.931 0.756 -22.759 1.00 96.50 158 ALA A O 1
ATOM 1249 N N . GLN A 1 159 ? 9.865 1.407 -20.890 1.00 95.56 159 GLN A N 1
ATOM 1250 C CA . GLN A 1 159 ? 10.597 0.517 -19.996 1.00 95.56 159 GLN A CA 1
ATOM 1251 C C . GLN A 1 159 ? 9.955 -0.869 -20.075 1.00 95.56 159 GLN A C 1
ATOM 1253 O O . GLN A 1 159 ? 8.826 -1.048 -19.630 1.00 95.56 159 GLN A O 1
ATOM 1258 N N . ARG A 1 160 ? 10.679 -1.850 -20.605 1.00 95.38 160 ARG A N 1
ATOM 1259 C CA . ARG A 1 160 ? 10.240 -3.244 -20.750 1.00 95.38 160 ARG A CA 1
ATOM 1260 C C . ARG A 1 160 ? 10.600 -4.091 -19.536 1.00 95.38 160 ARG A C 1
ATOM 1262 O O . ARG A 1 160 ? 9.842 -4.981 -19.153 1.00 95.38 160 ARG A O 1
ATOM 1269 N N . GLY A 1 161 ? 11.743 -3.800 -18.923 1.00 95.38 161 GLY A N 1
ATOM 1270 C CA . GLY A 1 161 ? 12.190 -4.425 -17.688 1.00 95.38 161 GLY A CA 1
ATOM 1271 C C . GLY A 1 161 ? 11.273 -4.119 -16.503 1.00 95.38 161 GLY A C 1
ATOM 1272 O O . GLY A 1 161 ? 10.593 -3.088 -16.449 1.00 95.38 161 GLY A O 1
ATOM 1273 N N . CYS A 1 162 ? 11.304 -5.009 -15.517 1.00 94.81 162 CYS A N 1
ATOM 1274 C CA . CYS A 1 162 ? 10.534 -4.925 -14.278 1.00 94.81 162 CYS A CA 1
ATOM 1275 C C . CYS A 1 162 ? 11.427 -5.234 -13.067 1.00 94.81 162 CYS A C 1
ATOM 1277 O O . CYS A 1 162 ? 12.588 -5.621 -13.214 1.00 94.81 162 CYS A O 1
ATOM 1279 N N . TRP A 1 163 ? 10.921 -5.072 -11.841 1.00 93.88 163 TRP A N 1
ATOM 1280 C CA . TRP A 1 163 ? 11.731 -5.383 -10.653 1.00 93.88 163 TRP A CA 1
ATOM 1281 C C . TRP A 1 163 ? 12.038 -6.873 -10.487 1.00 93.88 163 TRP A C 1
ATOM 1283 O O . TRP A 1 163 ? 13.064 -7.199 -9.891 1.00 93.88 163 TRP A O 1
ATOM 1293 N N . ARG A 1 164 ? 11.175 -7.761 -10.991 1.00 93.62 164 ARG A N 1
ATOM 1294 C CA . ARG A 1 164 ? 11.398 -9.211 -10.959 1.00 93.62 164 ARG A CA 1
ATOM 1295 C C . ARG A 1 164 ? 12.520 -9.635 -11.908 1.00 93.62 164 ARG A C 1
ATOM 1297 O O . ARG A 1 164 ? 13.432 -10.341 -11.489 1.00 93.62 164 ARG A O 1
ATOM 1304 N N . ASP A 1 165 ? 12.453 -9.190 -13.159 1.00 92.75 165 ASP A N 1
ATOM 1305 C CA . ASP A 1 165 ? 13.335 -9.661 -14.240 1.00 92.75 165 ASP A CA 1
ATOM 1306 C C . ASP A 1 165 ? 14.598 -8.800 -14.392 1.00 92.75 165 ASP A C 1
ATOM 1308 O O . ASP A 1 165 ? 15.571 -9.200 -15.031 1.00 92.75 165 ASP A O 1
ATOM 1312 N N . GLY A 1 166 ? 14.604 -7.627 -13.757 1.00 94.94 166 GLY A N 1
ATOM 1313 C CA . GLY A 1 166 ? 15.672 -6.648 -13.841 1.00 94.94 166 GLY A CA 1
ATOM 1314 C C . GLY A 1 166 ? 15.408 -5.577 -14.895 1.00 94.94 166 GLY A C 1
ATOM 1315 O O . GLY A 1 166 ? 14.526 -5.681 -15.746 1.00 94.94 166 GLY A O 1
ATOM 1316 N N . LEU A 1 167 ? 16.206 -4.516 -14.801 1.00 96.38 167 LEU A N 1
ATOM 1317 C CA . LEU A 1 167 ? 16.202 -3.401 -15.740 1.00 96.38 167 LEU A CA 1
ATOM 1318 C C . LEU A 1 167 ? 17.457 -3.459 -16.605 1.00 96.38 167 LEU A C 1
ATOM 1320 O O . LEU A 1 167 ? 18.546 -3.789 -16.121 1.00 96.38 167 LEU A O 1
ATOM 1324 N N . SER A 1 168 ? 17.326 -3.067 -17.867 1.00 96.94 168 SER A N 1
ATOM 1325 C CA . SER A 1 168 ? 18.473 -2.792 -18.719 1.00 96.94 168 SER A CA 1
ATOM 1326 C C . SER A 1 168 ? 19.256 -1.579 -18.198 1.00 96.94 168 SER A C 1
ATOM 1328 O O . SER A 1 168 ? 18.764 -0.750 -17.425 1.00 96.94 168 SER A O 1
ATOM 1330 N N . VAL A 1 169 ? 20.505 -1.442 -18.643 1.00 97.25 169 VAL A N 1
ATOM 1331 C CA . VAL A 1 169 ? 21.339 -0.288 -18.275 1.00 97.25 169 VAL A CA 1
ATOM 1332 C C . VAL A 1 169 ? 20.722 1.027 -18.759 1.00 97.25 169 VAL A C 1
ATOM 1334 O O . VAL A 1 169 ? 20.843 2.041 -18.075 1.00 97.25 169 VAL A O 1
ATOM 1337 N N . GLU A 1 170 ? 20.086 1.036 -19.931 1.00 95.44 170 GLU A N 1
ATOM 1338 C CA . GLU A 1 170 ? 19.465 2.248 -20.474 1.00 95.44 170 GLU A CA 1
ATOM 1339 C C . GLU A 1 170 ? 18.178 2.593 -19.707 1.00 95.44 170 GLU A C 1
ATOM 1341 O O . G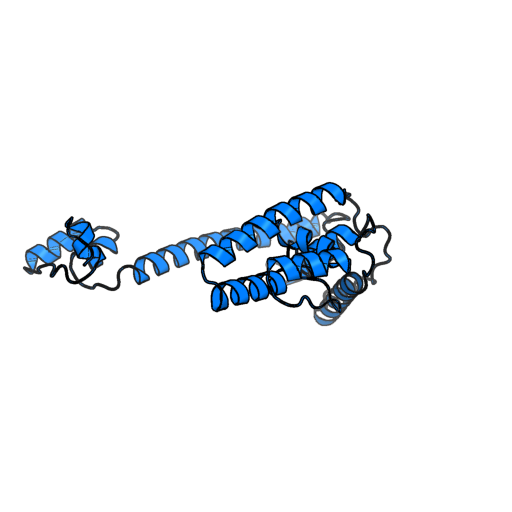LU A 1 170 ? 18.037 3.730 -19.260 1.00 95.44 170 GLU A O 1
ATOM 1346 N N . GLU A 1 171 ? 17.358 1.598 -19.365 1.00 96.06 171 GLU A N 1
ATOM 1347 C CA . GLU A 1 171 ? 16.175 1.773 -18.512 1.00 96.06 171 GLU A CA 1
ATOM 1348 C C . GLU A 1 171 ? 16.539 2.334 -17.131 1.00 96.06 171 GLU A C 1
ATOM 1350 O O . GLU A 1 171 ? 15.925 3.287 -16.643 1.00 96.06 171 GLU A O 1
ATOM 1355 N N . ALA A 1 172 ? 17.586 1.788 -16.506 1.00 95.81 172 ALA A N 1
ATOM 1356 C CA . ALA A 1 172 ? 18.079 2.271 -15.222 1.00 95.81 172 ALA A CA 1
ATOM 1357 C C . ALA A 1 172 ? 18.564 3.730 -15.305 1.00 95.81 172 ALA A C 1
ATOM 1359 O O . ALA A 1 172 ? 18.292 4.523 -14.398 1.00 95.81 172 ALA A O 1
ATOM 1360 N N . LYS A 1 173 ? 19.244 4.105 -16.400 1.00 95.38 173 LYS A N 1
ATOM 1361 C CA . LYS A 1 173 ? 19.701 5.483 -16.645 1.00 95.38 173 LYS A CA 1
ATOM 1362 C C . LYS A 1 173 ? 18.538 6.450 -16.827 1.00 95.38 173 LYS A C 1
ATOM 1364 O O . LYS A 1 173 ? 18.591 7.536 -16.262 1.00 95.38 173 LYS A O 1
ATOM 1369 N N . VAL A 1 174 ? 17.496 6.065 -17.565 1.00 95.00 174 VAL A N 1
ATOM 1370 C CA . VAL A 1 174 ? 16.302 6.906 -17.761 1.00 95.00 174 VAL A CA 1
ATOM 1371 C C . VAL A 1 174 ? 15.536 7.084 -16.443 1.00 95.00 174 VAL A C 1
ATOM 1373 O O . VAL A 1 174 ? 15.045 8.172 -16.140 1.00 95.00 174 VAL A O 1
ATOM 1376 N N . ARG A 1 175 ? 15.465 6.040 -15.610 1.00 93.75 175 ARG A N 1
ATOM 1377 C CA . ARG A 1 175 ? 14.695 6.055 -14.358 1.00 93.75 175 ARG A CA 1
ATOM 1378 C C . ARG A 1 175 ? 15.369 6.820 -13.214 1.00 93.75 175 ARG A C 1
ATOM 1380 O O . ARG A 1 175 ? 14.677 7.465 -12.421 1.00 93.75 175 ARG A O 1
ATOM 1387 N N . ALA A 1 176 ? 16.694 6.738 -13.090 1.00 93.38 176 ALA A N 1
ATOM 1388 C CA . ALA A 1 176 ? 17.414 7.255 -11.924 1.00 93.38 176 ALA A CA 1
ATOM 1389 C C . ALA A 1 176 ? 17.229 8.772 -11.678 1.00 93.38 176 ALA A C 1
ATOM 1391 O O . ALA A 1 176 ? 16.898 9.131 -10.543 1.00 93.38 176 ALA A O 1
ATOM 1392 N N . PRO A 1 177 ? 17.348 9.669 -12.682 1.00 92.88 177 PRO A N 1
ATOM 1393 C CA . PRO A 1 177 ? 17.137 11.106 -12.481 1.00 92.88 177 PRO A CA 1
ATOM 1394 C C . PRO A 1 177 ? 15.738 11.428 -11.946 1.00 92.88 177 PRO A C 1
ATOM 1396 O O . PRO A 1 177 ? 15.593 12.194 -10.996 1.00 92.88 177 PRO A O 1
ATOM 1399 N N . ARG A 1 178 ? 14.702 10.769 -12.482 1.00 88.19 178 ARG A N 1
ATOM 1400 C CA . ARG A 1 178 ? 13.309 10.954 -12.046 1.00 88.19 178 ARG A CA 1
ATOM 1401 C C . ARG A 1 178 ? 13.095 10.518 -10.600 1.00 88.19 178 ARG A C 1
ATOM 1403 O O . ARG A 1 178 ? 12.395 11.205 -9.860 1.00 88.19 178 ARG A O 1
ATOM 1410 N N . ALA A 1 179 ? 13.706 9.409 -10.181 1.00 90.75 179 ALA A N 1
ATOM 1411 C CA . ALA A 1 179 ? 13.644 8.969 -8.790 1.00 90.75 179 ALA A CA 1
ATOM 1412 C C . ALA A 1 179 ? 14.287 9.999 -7.845 1.00 90.75 179 ALA A C 1
ATOM 1414 O O . ALA A 1 179 ? 13.714 10.318 -6.802 1.00 90.75 179 ALA A O 1
ATOM 1415 N N . LEU A 1 180 ? 15.434 10.569 -8.231 1.00 92.31 180 LEU A N 1
ATOM 1416 C CA . LEU A 1 180 ? 16.103 11.621 -7.462 1.00 92.31 180 LEU A CA 1
ATOM 1417 C C . LEU A 1 180 ? 15.269 12.906 -7.395 1.00 92.31 180 LEU A C 1
ATOM 1419 O O . LEU A 1 180 ? 15.124 13.474 -6.314 1.00 92.31 180 LEU A O 1
ATOM 1423 N N . TRP A 1 181 ? 14.666 13.337 -8.504 1.00 91.31 181 TRP A N 1
ATOM 1424 C CA . TRP A 1 181 ? 13.760 14.489 -8.509 1.00 91.31 181 TRP A CA 1
ATOM 1425 C C . TRP A 1 181 ? 12.514 14.251 -7.663 1.00 91.31 181 TRP A C 1
ATOM 1427 O O . TRP A 1 181 ? 12.107 15.142 -6.929 1.00 91.31 181 TRP A O 1
ATOM 1437 N N . GLY A 1 182 ? 11.940 13.047 -7.697 1.00 91.00 182 GLY A N 1
ATOM 1438 C CA . GLY A 1 182 ? 10.821 12.686 -6.828 1.00 91.00 182 GLY A CA 1
ATOM 1439 C C . GLY A 1 182 ? 11.184 12.773 -5.342 1.00 91.00 182 GLY A C 1
ATOM 1440 O O . GLY A 1 182 ? 10.395 13.277 -4.542 1.00 91.00 182 GLY A O 1
ATOM 1441 N N . LEU A 1 183 ? 12.393 12.340 -4.966 1.00 93.19 183 LEU A N 1
ATOM 1442 C CA . LEU A 1 183 ? 12.903 12.487 -3.599 1.00 93.19 183 LEU A CA 1
ATOM 1443 C C . LEU A 1 183 ? 13.120 13.958 -3.221 1.00 93.19 183 LEU A C 1
ATOM 1445 O O . LEU A 1 183 ? 12.724 14.363 -2.128 1.00 93.19 183 LEU A O 1
ATOM 1449 N N . ALA A 1 184 ? 13.701 14.757 -4.120 1.00 93.69 184 ALA A N 1
ATOM 1450 C CA . ALA A 1 184 ? 13.907 16.188 -3.908 1.00 93.69 184 ALA A CA 1
ATOM 1451 C C . ALA A 1 184 ? 12.573 16.936 -3.737 1.00 93.69 184 ALA A C 1
ATOM 1453 O O . ALA A 1 184 ? 12.378 17.601 -2.723 1.00 93.69 184 ALA A O 1
ATOM 1454 N N . ALA A 1 185 ? 11.620 16.727 -4.648 1.00 93.06 185 ALA A N 1
ATOM 1455 C CA . ALA A 1 185 ? 10.283 17.318 -4.585 1.00 93.06 185 ALA A CA 1
ATOM 1456 C C . ALA A 1 185 ? 9.523 16.893 -3.318 1.00 93.06 185 ALA A C 1
ATOM 1458 O O . ALA A 1 185 ? 8.837 17.698 -2.694 1.00 93.06 185 ALA A O 1
ATOM 1459 N N . THR A 1 186 ? 9.681 15.636 -2.885 1.00 93.50 186 THR A N 1
ATOM 1460 C CA . THR A 1 186 ? 9.117 15.178 -1.608 1.00 93.50 186 THR A CA 1
ATOM 1461 C C . THR A 1 186 ? 9.702 15.980 -0.443 1.00 93.50 186 THR A C 1
ATOM 1463 O O . THR A 1 186 ? 8.958 16.425 0.426 1.00 93.50 186 THR A O 1
ATOM 1466 N N . ASN A 1 187 ? 11.021 16.191 -0.418 1.00 92.12 187 ASN A N 1
ATOM 1467 C CA . ASN A 1 187 ? 11.696 16.956 0.633 1.00 92.12 187 ASN A CA 1
ATOM 1468 C C . ASN A 1 187 ? 11.287 18.443 0.659 1.00 92.12 187 ASN A C 1
ATOM 1470 O O . ASN A 1 187 ? 11.117 19.020 1.737 1.00 92.12 187 ASN A O 1
ATOM 1474 N N . GLU A 1 188 ? 11.089 19.049 -0.510 1.00 91.62 188 GLU A N 1
ATOM 1475 C CA . GLU A 1 188 ? 10.540 20.403 -0.640 1.00 91.62 188 GLU A CA 1
ATOM 1476 C C . GLU A 1 188 ? 9.113 20.467 -0.082 1.00 91.62 188 GLU A C 1
ATOM 1478 O O . GLU A 1 188 ? 8.848 21.249 0.831 1.00 91.62 188 GLU A O 1
ATOM 1483 N N . GLY A 1 189 ? 8.236 19.550 -0.501 1.00 91.44 189 GLY A N 1
ATOM 1484 C CA . GLY A 1 189 ? 6.865 19.468 0.010 1.00 91.44 189 GLY A CA 1
ATOM 1485 C C . GLY A 1 189 ? 6.786 19.248 1.528 1.00 91.44 189 GLY A C 1
ATOM 1486 O O . GLY A 1 189 ? 5.908 19.801 2.190 1.00 91.44 189 GLY A O 1
ATOM 1487 N N . TRP A 1 190 ? 7.722 18.497 2.125 1.00 88.38 190 TRP A N 1
ATOM 1488 C CA . TRP A 1 190 ? 7.820 18.372 3.588 1.00 88.38 190 TRP A CA 1
ATOM 1489 C C . TRP A 1 190 ? 8.161 19.697 4.272 1.00 88.38 190 TRP A C 1
ATOM 1491 O O . TRP A 1 190 ? 7.627 19.987 5.347 1.00 88.38 190 TRP A O 1
ATOM 1501 N N . SER A 1 191 ? 9.046 20.490 3.669 1.00 86.38 191 SER A N 1
ATOM 1502 C CA . SER A 1 191 ? 9.405 21.815 4.179 1.00 86.38 191 SER A CA 1
ATOM 1503 C C . SER A 1 191 ? 8.200 22.755 4.131 1.00 86.38 191 SER A C 1
ATOM 1505 O O . SER A 1 191 ? 7.841 23.336 5.154 1.00 86.38 191 SER A O 1
ATOM 1507 N N . GLU A 1 192 ? 7.499 22.804 2.998 1.00 87.62 192 GLU A N 1
ATOM 1508 C CA . GLU A 1 192 ? 6.289 23.616 2.824 1.00 87.62 192 GLU A CA 1
ATOM 1509 C C . GLU A 1 192 ? 5.169 23.208 3.789 1.00 87.62 192 GLU A C 1
ATOM 1511 O O . GLU A 1 192 ? 4.580 24.052 4.464 1.00 87.62 192 GLU A O 1
ATOM 1516 N N . ALA A 1 193 ? 4.900 21.905 3.928 1.00 86.12 193 ALA A N 1
ATOM 1517 C CA . A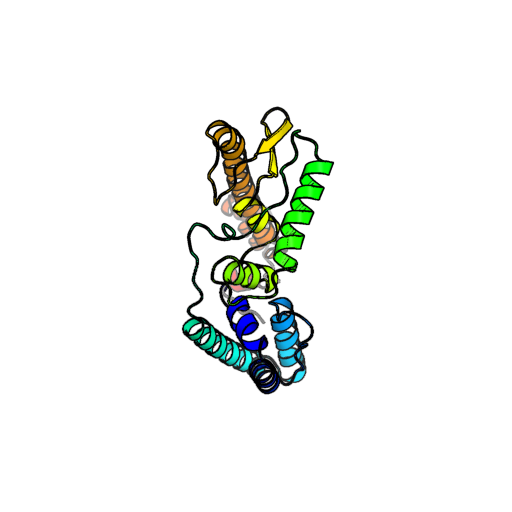LA A 1 193 ? 3.886 21.402 4.853 1.00 86.12 193 ALA A CA 1
ATOM 1518 C C . ALA A 1 193 ? 4.216 21.758 6.311 1.00 86.12 193 ALA A C 1
ATOM 1520 O O . ALA A 1 193 ? 3.322 22.082 7.098 1.00 86.12 193 ALA A O 1
ATOM 1521 N N . ARG A 1 194 ? 5.503 21.729 6.681 1.00 82.50 194 ARG A N 1
ATOM 1522 C CA . ARG A 1 194 ? 5.963 22.146 8.009 1.00 82.50 194 ARG A CA 1
ATOM 1523 C C . ARG A 1 194 ? 5.747 23.640 8.230 1.00 82.50 194 ARG A C 1
ATOM 1525 O O . ARG A 1 194 ? 5.292 24.018 9.309 1.00 82.50 194 ARG A O 1
ATOM 1532 N N . GLU A 1 195 ? 6.050 24.476 7.245 1.00 80.50 195 GLU A N 1
ATOM 1533 C CA . GLU A 1 195 ? 5.798 25.918 7.318 1.00 80.50 195 GLU A CA 1
ATOM 1534 C C . GLU A 1 195 ? 4.300 26.220 7.424 1.00 80.50 195 GLU A C 1
ATOM 1536 O O . GLU A 1 195 ? 3.885 26.960 8.318 1.00 80.50 195 GLU A O 1
ATOM 1541 N N . ALA A 1 196 ? 3.471 25.578 6.599 1.00 79.06 196 ALA A N 1
ATOM 1542 C CA . ALA A 1 196 ? 2.018 25.718 6.641 1.00 79.06 196 ALA A CA 1
ATOM 1543 C C . ALA A 1 196 ? 1.438 25.299 8.004 1.00 79.06 196 ALA A C 1
ATOM 1545 O O . ALA A 1 196 ? 0.639 26.032 8.590 1.00 79.06 196 ALA A O 1
ATOM 1546 N N . ALA A 1 197 ? 1.891 24.172 8.565 1.00 75.56 197 ALA A N 1
ATOM 1547 C CA . ALA A 1 197 ? 1.480 23.722 9.896 1.00 75.56 197 ALA A CA 1
ATOM 1548 C C . ALA A 1 197 ? 1.914 24.697 11.009 1.00 75.56 197 ALA A C 1
ATOM 1550 O O . ALA A 1 197 ? 1.186 24.920 11.977 1.00 75.56 197 ALA A O 1
ATOM 1551 N N . GLN A 1 198 ? 3.090 25.321 10.883 1.00 67.94 198 GLN A N 1
ATOM 1552 C CA . GLN A 1 198 ? 3.536 26.358 11.818 1.00 67.94 198 GLN A CA 1
ATOM 1553 C C . GLN A 1 198 ? 2.716 27.649 11.701 1.00 67.94 198 GLN A C 1
ATOM 1555 O O . GLN A 1 198 ? 2.532 28.343 12.704 1.00 67.94 198 GLN A O 1
ATOM 1560 N N . GLN A 1 199 ? 2.220 27.976 10.507 1.00 65.00 199 GLN A N 1
ATOM 1561 C CA . GLN A 1 199 ? 1.349 29.128 10.279 1.00 65.00 199 GLN A CA 1
ATOM 1562 C C . GLN A 1 199 ? -0.069 28.884 10.818 1.00 65.00 199 GLN A C 1
ATOM 1564 O O . GLN A 1 199 ? -0.621 29.771 11.469 1.00 65.00 199 GLN A O 1
ATOM 1569 N N . SER A 1 200 ? -0.632 27.682 10.642 1.00 58.78 200 SER A N 1
ATOM 1570 C CA . SER A 1 200 ? -1.995 27.350 11.089 1.00 58.78 200 SER A CA 1
ATOM 1571 C C . SER A 1 200 ? -2.148 27.273 12.614 1.00 58.78 200 SER A C 1
ATOM 1573 O O . SER A 1 200 ? -3.201 27.614 13.140 1.00 58.78 200 SER A O 1
ATOM 1575 N N . VAL A 1 201 ? -1.099 26.874 13.346 1.00 55.91 201 VAL A N 1
ATOM 1576 C CA . VAL A 1 201 ? -1.089 26.847 14.827 1.00 55.91 201 VAL A CA 1
ATOM 1577 C C . VAL A 1 201 ? -0.981 28.258 15.433 1.00 55.91 201 VAL A C 1
ATOM 1579 O O . VAL A 1 201 ? -1.198 28.447 16.627 1.00 55.91 201 VAL A O 1
ATOM 1582 N N . ARG A 1 202 ? -0.648 29.275 14.629 1.00 56.59 202 ARG A N 1
ATOM 1583 C CA . ARG A 1 202 ? -0.280 30.618 15.100 1.00 56.59 202 ARG A CA 1
ATOM 1584 C C . ARG A 1 202 ? -1.082 31.695 14.378 1.00 56.59 202 ARG A C 1
ATOM 1586 O O . ARG A 1 202 ? -0.490 32.612 13.820 1.00 56.59 202 ARG A O 1
ATOM 1593 N N . ALA A 1 203 ? -2.408 31.605 14.386 1.00 57.00 203 ALA A N 1
ATOM 1594 C CA . ALA A 1 203 ? -3.286 32.608 13.773 1.00 57.00 203 ALA A CA 1
ATOM 1595 C C . ALA A 1 203 ? -3.307 33.970 14.508 1.00 57.00 203 ALA A C 1
ATOM 1597 O O . ALA A 1 203 ? -3.976 34.899 14.062 1.00 57.00 203 ALA A O 1
ATOM 1598 N N . ASP A 1 204 ? -2.562 34.132 15.606 1.00 67.75 204 ASP A N 1
ATOM 1599 C CA . ASP A 1 204 ? -2.526 35.399 16.335 1.00 67.75 204 ASP A CA 1
ATOM 1600 C C . ASP A 1 204 ? -1.554 36.390 15.697 1.00 67.75 204 ASP A C 1
ATOM 1602 O O . ASP A 1 204 ? -0.355 36.136 15.528 1.00 67.75 204 ASP A O 1
ATOM 1606 N N . TYR A 1 205 ? -2.060 37.571 15.360 1.00 76.88 205 TYR A N 1
ATOM 1607 C CA . TYR A 1 205 ? -1.260 38.683 14.838 1.00 76.88 205 TYR A CA 1
ATOM 1608 C C . TYR A 1 205 ? -0.664 39.567 15.942 1.00 76.88 205 TYR A C 1
ATOM 1610 O O . TYR A 1 205 ? -0.050 40.594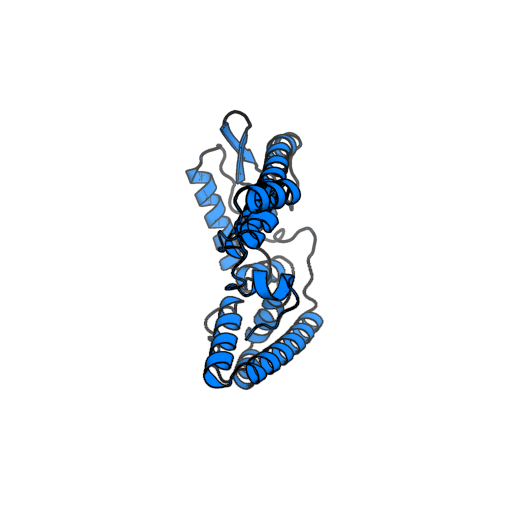 15.641 1.00 76.88 205 TYR A O 1
ATOM 1618 N N . HIS A 1 206 ? -0.798 39.159 17.203 1.00 87.38 206 HIS A N 1
ATOM 1619 C CA . HIS A 1 206 ? -0.171 39.808 18.349 1.00 87.38 206 HIS A CA 1
ATOM 1620 C C . HIS A 1 206 ? 1.340 39.521 18.418 1.00 87.38 206 HIS A C 1
ATOM 1622 O O . HIS A 1 206 ? 1.878 38.725 17.642 1.00 87.38 206 HIS A O 1
ATOM 1628 N N . VAL A 1 207 ? 2.046 40.237 19.293 1.00 89.75 207 VAL A N 1
ATOM 1629 C CA . VAL A 1 207 ? 3.514 40.298 19.348 1.00 89.75 207 VAL A CA 1
ATOM 1630 C C . VAL A 1 207 ? 4.146 38.907 19.433 1.00 89.75 207 VAL A C 1
ATOM 1632 O O . VAL A 1 207 ? 5.044 38.612 18.644 1.00 89.75 207 VAL A O 1
ATOM 1635 N N . LEU A 1 208 ? 3.655 38.034 20.317 1.00 87.69 208 LEU A N 1
ATOM 1636 C CA . LEU A 1 208 ? 4.166 36.673 20.495 1.00 87.69 208 LEU A CA 1
ATOM 1637 C C . LEU A 1 208 ? 3.860 35.780 19.296 1.00 87.69 208 LEU A C 1
ATOM 1639 O O . LEU A 1 208 ? 4.738 35.043 18.850 1.00 87.69 208 LEU A O 1
ATOM 1643 N N . GLY A 1 209 ? 2.660 35.884 18.722 1.00 85.25 209 GLY A N 1
ATOM 1644 C CA . GLY A 1 209 ? 2.307 35.157 17.504 1.00 85.25 209 GLY A CA 1
ATOM 1645 C C . GLY A 1 209 ? 3.228 35.527 16.336 1.00 85.25 209 GLY A C 1
ATOM 1646 O O . GLY A 1 209 ? 3.797 34.651 15.681 1.00 85.25 209 GLY A O 1
ATOM 1647 N N . ARG A 1 210 ? 3.464 36.828 16.117 1.00 86.81 210 ARG A N 1
ATOM 1648 C CA . ARG A 1 210 ? 4.389 37.315 15.078 1.00 86.81 210 ARG A CA 1
ATOM 1649 C C . ARG A 1 210 ? 5.841 36.934 15.362 1.00 86.81 210 ARG A C 1
ATOM 1651 O O . ARG A 1 210 ? 6.532 36.511 14.441 1.00 86.81 210 ARG A O 1
ATOM 1658 N N . ALA A 1 211 ? 6.300 37.063 16.607 1.00 87.06 211 ALA A N 1
ATOM 1659 C CA . ALA A 1 211 ? 7.664 36.711 16.999 1.00 87.06 211 ALA A CA 1
ATOM 1660 C C . ALA A 1 211 ? 7.922 35.215 16.805 1.00 87.06 211 ALA A C 1
ATOM 1662 O O . ALA A 1 211 ? 8.965 34.839 16.283 1.00 87.06 211 ALA A O 1
ATOM 1663 N N . ALA A 1 212 ? 6.944 34.370 17.132 1.00 79.62 212 ALA A N 1
ATOM 1664 C CA . ALA A 1 212 ? 7.041 32.934 16.939 1.00 79.62 212 ALA A CA 1
ATOM 1665 C C . ALA A 1 212 ? 7.169 32.548 15.453 1.00 79.62 212 ALA A C 1
ATOM 1667 O O . ALA A 1 212 ? 7.873 31.589 15.139 1.00 79.62 212 ALA A O 1
ATOM 1668 N N . ARG A 1 213 ? 6.517 33.285 14.539 1.00 76.12 213 ARG A N 1
ATOM 1669 C CA . ARG A 1 213 ? 6.591 33.069 13.078 1.00 76.12 213 ARG A CA 1
ATOM 1670 C C . ARG A 1 213 ? 7.816 33.702 12.404 1.00 76.12 213 ARG A C 1
ATOM 1672 O O . ARG A 1 213 ? 8.092 33.384 11.253 1.00 76.12 213 ARG A O 1
ATOM 1679 N N . ALA A 1 214 ? 8.523 34.615 13.064 1.00 81.50 214 ALA A N 1
ATOM 1680 C CA . ALA A 1 214 ? 9.622 35.342 12.441 1.00 81.50 214 ALA A CA 1
ATOM 1681 C C . ALA A 1 214 ? 10.929 34.542 12.476 1.00 81.50 214 ALA A C 1
ATOM 1683 O O . ALA A 1 214 ? 11.303 33.995 13.510 1.00 81.50 214 ALA A O 1
ATOM 1684 N N . ALA A 1 215 ? 11.692 34.583 11.378 1.00 79.62 215 ALA A N 1
ATOM 1685 C CA . ALA A 1 215 ? 13.061 34.058 11.342 1.00 79.62 215 ALA A CA 1
ATOM 1686 C C . ALA A 1 215 ? 13.985 34.744 12.372 1.00 79.62 215 ALA A C 1
ATOM 1688 O O . ALA A 1 215 ? 14.978 34.167 12.806 1.00 79.62 215 ALA A O 1
ATOM 1689 N N . GLN A 1 216 ? 13.649 35.976 12.778 1.00 87.06 216 GLN A N 1
ATOM 1690 C CA . GLN A 1 216 ? 14.367 36.754 13.790 1.00 87.06 216 GLN A CA 1
ATOM 1691 C C . GLN A 1 216 ? 13.389 37.326 14.835 1.00 87.06 216 GLN A C 1
ATOM 1693 O O . GLN A 1 216 ? 12.999 38.495 14.745 1.00 87.06 216 GLN A O 1
ATOM 1698 N N . PRO A 1 217 ? 12.994 36.538 15.852 1.00 87.88 217 PRO A N 1
ATOM 1699 C CA . PRO A 1 217 ? 12.021 36.959 16.865 1.00 87.88 217 PRO A CA 1
ATOM 1700 C C . PRO A 1 217 ? 12.420 38.249 17.599 1.00 87.88 217 PRO A C 1
ATOM 1702 O O . PRO A 1 217 ? 11.572 39.098 17.871 1.00 87.88 217 PRO A O 1
ATOM 1705 N N . GLY A 1 218 ? 13.721 38.449 17.847 1.00 90.56 218 GLY A N 1
ATOM 1706 C CA . GLY A 1 218 ? 14.251 39.653 18.501 1.00 90.56 218 GLY A CA 1
ATOM 1707 C C . GLY A 1 218 ? 13.905 40.960 17.776 1.00 90.56 218 GLY A C 1
ATOM 1708 O O . GLY A 1 218 ? 13.610 41.959 18.427 1.00 90.56 218 GLY A O 1
ATOM 1709 N N . VAL A 1 219 ? 13.851 40.951 16.439 1.00 92.56 219 VAL A N 1
ATOM 1710 C CA . VAL A 1 219 ? 13.471 42.133 15.643 1.00 92.56 219 VAL A CA 1
ATOM 1711 C C . VAL A 1 219 ? 11.989 42.463 15.819 1.00 92.56 219 VAL A C 1
ATOM 1713 O O . VAL A 1 219 ? 11.615 43.635 15.870 1.00 92.56 219 VAL A O 1
ATOM 1716 N N . VAL A 1 220 ? 11.135 41.443 15.946 1.00 91.56 220 VAL A N 1
ATOM 1717 C CA . VAL A 1 220 ? 9.702 41.641 16.205 1.00 91.56 220 VAL A CA 1
ATOM 1718 C C . VAL A 1 220 ? 9.491 42.269 17.578 1.00 91.56 220 VAL A C 1
ATOM 1720 O O . VAL A 1 220 ? 8.729 43.228 17.681 1.00 91.56 220 VAL A O 1
ATOM 1723 N N . PHE A 1 221 ? 10.198 41.785 18.604 1.00 93.81 221 PHE A N 1
ATOM 1724 C CA . PHE A 1 221 ? 10.138 42.368 19.945 1.00 93.81 221 PHE A CA 1
ATOM 1725 C C . PHE A 1 221 ? 10.644 43.811 19.976 1.00 93.81 221 PHE A C 1
ATOM 1727 O O . PHE A 1 221 ? 9.974 44.667 20.544 1.00 93.81 221 PHE A O 1
ATOM 1734 N N . ALA A 1 222 ? 11.768 44.107 19.313 1.00 93.94 222 ALA A N 1
ATOM 1735 C CA . ALA A 1 222 ? 12.312 45.463 19.248 1.00 93.94 222 ALA A CA 1
ATOM 1736 C C . ALA A 1 222 ? 11.321 46.457 18.615 1.00 93.94 222 ALA A C 1
ATOM 1738 O O . ALA A 1 222 ? 11.073 47.525 19.170 1.00 93.94 222 ALA A O 1
ATOM 1739 N N . ARG A 1 223 ? 10.690 46.081 17.494 1.00 93.56 223 ARG A N 1
ATOM 1740 C CA . ARG A 1 223 ? 9.682 46.919 16.819 1.00 93.56 223 ARG A CA 1
ATOM 1741 C C . ARG A 1 223 ? 8.384 47.051 17.613 1.00 93.56 223 ARG A C 1
ATOM 1743 O O . ARG A 1 223 ? 7.765 48.110 17.592 1.00 93.56 223 ARG A O 1
ATOM 1750 N N . ALA A 1 224 ? 7.954 45.987 18.290 1.00 94.19 224 ALA A N 1
ATOM 1751 C CA . ALA A 1 224 ? 6.783 46.039 19.161 1.00 94.19 224 ALA A CA 1
ATOM 1752 C C . ALA A 1 224 ? 7.018 46.992 20.344 1.00 94.19 224 ALA A C 1
ATOM 1754 O O . ALA A 1 224 ? 6.154 47.813 20.639 1.00 94.19 224 ALA A O 1
ATOM 1755 N N . ALA A 1 225 ? 8.208 46.940 20.953 1.00 94.31 225 ALA A N 1
ATOM 1756 C CA . ALA A 1 225 ? 8.604 47.838 22.034 1.00 94.31 225 ALA A CA 1
ATOM 1757 C C . ALA A 1 225 ? 8.669 49.305 21.578 1.00 94.31 225 ALA A C 1
ATOM 1759 O O . ALA A 1 225 ? 8.130 50.172 22.259 1.00 94.31 225 ALA A O 1
ATOM 1760 N N . GLU A 1 226 ? 9.250 49.580 20.404 1.00 96.06 226 GLU A N 1
ATOM 1761 C CA . GLU A 1 226 ? 9.291 50.926 19.806 1.00 96.06 226 GLU A CA 1
ATOM 1762 C C . GLU A 1 226 ? 7.888 51.529 19.618 1.00 96.06 226 GLU A C 1
ATOM 1764 O O . GLU A 1 226 ? 7.684 52.724 19.819 1.00 96.06 226 GLU A O 1
ATOM 1769 N N . ARG A 1 227 ? 6.902 50.697 19.265 1.00 94.31 227 ARG A N 1
ATOM 1770 C CA . ARG A 1 227 ? 5.512 51.110 19.016 1.00 94.31 227 ARG A CA 1
ATOM 1771 C C . ARG A 1 227 ? 4.614 51.067 20.252 1.00 94.31 227 ARG A C 1
ATOM 1773 O O . ARG A 1 227 ? 3.442 51.418 20.147 1.00 94.31 227 ARG A O 1
ATOM 1780 N N . GLY A 1 228 ? 5.128 50.612 21.395 1.00 93.31 228 GLY A N 1
ATOM 1781 C CA . GLY A 1 228 ? 4.328 50.391 22.601 1.00 93.31 228 GLY A CA 1
ATOM 1782 C C . GLY A 1 228 ? 3.245 49.317 22.434 1.00 93.31 228 GLY A C 1
ATOM 1783 O O . GLY A 1 228 ? 2.218 49.373 23.107 1.00 93.31 228 GLY A O 1
ATOM 1784 N N . GLU A 1 229 ? 3.435 48.356 21.525 1.00 94.19 229 GLU A N 1
ATOM 1785 C CA . GLU A 1 229 ? 2.494 47.251 21.339 1.00 94.19 229 GLU A CA 1
ATOM 1786 C C . GLU A 1 229 ? 2.548 46.294 22.540 1.00 94.19 229 GLU A C 1
ATOM 1788 O O . GLU A 1 229 ? 3.616 45.811 22.918 1.00 94.19 229 GLU A O 1
ATOM 1793 N N . VAL A 1 230 ? 1.382 45.977 23.110 1.00 91.38 230 VAL A N 1
ATOM 1794 C CA . VAL A 1 230 ? 1.243 45.043 24.236 1.00 91.38 230 VAL A CA 1
ATOM 1795 C C . VAL A 1 230 ? 0.626 43.737 23.743 1.00 91.38 230 VAL A C 1
ATOM 1797 O O . VAL A 1 230 ? -0.349 43.741 22.992 1.00 91.38 230 VAL A O 1
ATOM 1800 N N . GLU A 1 231 ? 1.192 42.608 24.166 1.00 90.19 231 GLU A N 1
ATOM 1801 C CA . GLU A 1 231 ? 0.610 41.288 23.923 1.00 90.19 231 GLU A CA 1
ATOM 1802 C C . GLU A 1 231 ? -0.625 41.092 24.823 1.00 90.19 231 GLU A C 1
ATOM 1804 O O . GLU A 1 231 ? -0.478 41.103 26.046 1.00 90.19 231 GLU A O 1
ATOM 1809 N N . PRO A 1 232 ? -1.830 40.882 24.262 1.00 89.06 232 PRO A N 1
ATOM 1810 C CA . PRO A 1 232 ? -3.049 40.771 25.057 1.00 89.06 232 PRO A CA 1
ATOM 1811 C C . PRO A 1 232 ? -3.227 39.401 25.722 1.00 89.06 232 PRO A C 1
ATOM 1813 O O . PRO A 1 232 ? -4.132 39.254 26.538 1.00 89.06 232 PRO A O 1
ATOM 1816 N N . LEU A 1 233 ? -2.398 38.399 25.384 1.00 87.94 233 LEU A N 1
ATOM 1817 C CA . LEU A 1 233 ? -2.470 37.037 25.937 1.00 87.94 233 LEU A CA 1
ATOM 1818 C C . LEU A 1 233 ? -3.870 36.410 25.774 1.00 87.94 233 LEU A C 1
ATOM 1820 O O . LEU A 1 233 ? -4.347 35.665 26.628 1.00 87.94 233 LEU A O 1
ATOM 1824 N N . THR A 1 234 ? -4.549 36.738 24.675 1.00 84.88 234 THR A N 1
ATOM 1825 C CA . THR A 1 234 ? -5.900 36.252 24.357 1.00 84.88 234 THR A CA 1
ATOM 1826 C C . THR A 1 234 ? -5.885 34.838 23.801 1.00 84.88 234 THR A C 1
ATOM 1828 O O . THR A 1 234 ? -6.876 34.122 23.917 1.00 84.88 234 THR A O 1
ATOM 1831 N N . SER A 1 235 ? -4.768 34.418 23.212 1.00 81.62 235 SER A N 1
ATOM 1832 C CA . SER A 1 235 ? -4.645 33.093 22.633 1.00 81.62 235 SER A CA 1
ATOM 1833 C C . SER A 1 235 ? -3.996 32.093 23.570 1.00 81.62 235 SER A C 1
ATOM 1835 O O . SER A 1 235 ? -3.142 32.426 24.396 1.00 81.62 235 SER A O 1
ATOM 1837 N N . LEU A 1 236 ? -4.367 30.827 23.381 1.00 80.94 236 LEU A N 1
ATOM 1838 C CA . LEU A 1 236 ? -3.794 29.698 24.103 1.00 80.94 236 LEU A CA 1
ATOM 1839 C C . LEU A 1 236 ? -2.260 29.684 24.017 1.00 80.94 236 LEU A C 1
ATOM 1841 O O . LEU A 1 236 ? -1.586 29.483 25.024 1.00 80.94 236 LEU A O 1
ATOM 1845 N N . PHE A 1 237 ? -1.701 29.942 22.832 1.00 81.25 237 PHE A N 1
ATOM 1846 C CA . PHE A 1 237 ? -0.254 29.971 22.626 1.00 81.25 237 PHE A CA 1
ATOM 1847 C C . PHE A 1 237 ? 0.421 31.079 23.442 1.00 81.25 237 PHE A C 1
ATOM 1849 O O . PHE A 1 237 ? 1.370 30.801 24.174 1.00 81.25 237 PHE A O 1
ATOM 1856 N N . SER A 1 238 ? -0.071 32.318 23.346 1.00 83.62 238 SER A N 1
ATOM 1857 C CA . SER A 1 238 ? 0.500 33.459 24.067 1.00 83.62 238 SER A CA 1
ATOM 1858 C C . SER A 1 238 ? 0.436 33.261 25.586 1.00 83.62 238 SER A C 1
ATOM 1860 O O . SER A 1 238 ? 1.403 33.556 26.288 1.00 83.62 238 SER A O 1
ATOM 1862 N N . ARG A 1 239 ? -0.666 32.693 26.094 1.00 86.06 239 ARG A N 1
ATOM 1863 C CA . ARG A 1 239 ? -0.843 32.360 27.516 1.00 86.06 239 ARG A CA 1
ATOM 1864 C C . ARG A 1 239 ? 0.156 31.314 27.990 1.00 86.06 239 ARG A C 1
ATOM 1866 O O . ARG A 1 239 ? 0.877 31.568 28.951 1.00 86.06 239 ARG A O 1
ATOM 1873 N N . LEU A 1 240 ? 0.247 30.182 27.291 1.00 84.38 240 LEU A N 1
ATOM 1874 C CA . LEU A 1 240 ? 1.187 29.115 27.640 1.00 84.38 240 LEU A CA 1
ATOM 1875 C C . LEU A 1 240 ? 2.641 29.594 27.568 1.00 84.38 240 LEU A C 1
ATOM 1877 O O . LEU A 1 240 ? 3.440 29.260 28.439 1.00 84.38 240 LEU A O 1
ATOM 1881 N N . PHE A 1 241 ? 2.984 30.416 26.571 1.00 83.62 241 PHE A N 1
ATOM 1882 C CA . PHE A 1 241 ? 4.317 31.008 26.448 1.00 83.62 241 PHE A CA 1
ATOM 1883 C C . PHE A 1 241 ? 4.664 31.912 27.642 1.00 83.62 241 PHE A C 1
ATOM 1885 O O . PHE A 1 241 ? 5.804 31.918 28.099 1.00 83.62 241 PHE A O 1
ATOM 1892 N N . ALA A 1 242 ? 3.678 32.635 28.179 1.00 86.44 242 ALA A N 1
ATOM 1893 C CA . ALA A 1 242 ? 3.813 33.442 29.390 1.00 86.44 242 ALA A CA 1
ATOM 1894 C C . ALA A 1 242 ? 3.679 32.631 30.700 1.00 86.44 242 ALA A C 1
ATOM 1896 O O . ALA A 1 242 ? 3.699 33.218 31.781 1.00 86.44 242 ALA A O 1
ATOM 1897 N N . GLY A 1 243 ? 3.540 31.300 30.627 1.00 88.31 243 GLY A N 1
ATOM 1898 C CA . GLY A 1 243 ? 3.387 30.425 31.794 1.00 88.31 243 GLY A CA 1
ATOM 1899 C C . GLY A 1 243 ? 1.994 30.442 32.437 1.00 88.31 243 GLY A C 1
ATOM 1900 O O . GLY A 1 243 ? 1.853 30.030 33.586 1.00 88.31 243 GLY A O 1
ATOM 1901 N N . LEU A 1 244 ? 0.971 30.919 31.725 1.00 88.00 244 LEU A N 1
ATOM 1902 C CA . LEU A 1 244 ? -0.425 30.931 32.171 1.00 88.00 244 LEU A CA 1
ATOM 1903 C C . LEU A 1 244 ? -1.158 29.649 31.747 1.00 88.00 244 LEU A C 1
ATOM 1905 O O . LEU A 1 244 ? -0.795 29.010 30.758 1.00 88.00 244 LEU A O 1
ATOM 1909 N N . THR A 1 245 ? -2.217 29.283 32.473 1.00 83.75 245 THR A N 1
ATOM 1910 C CA . THR A 1 245 ? -3.036 28.103 32.167 1.00 83.75 245 THR A CA 1
ATOM 1911 C C . THR A 1 245 ? -3.920 28.300 30.934 1.00 83.75 245 THR A C 1
ATOM 1913 O O . THR A 1 245 ? -4.313 29.418 30.565 1.00 83.75 245 THR A O 1
ATOM 1916 N N . ALA A 1 246 ? -4.211 27.168 30.296 1.00 69.19 246 ALA A N 1
ATOM 1917 C CA . ALA A 1 246 ? -5.250 27.014 29.294 1.00 69.19 246 ALA A CA 1
ATOM 1918 C C . ALA A 1 246 ? -6.589 26.876 30.028 1.00 69.19 246 ALA A C 1
ATOM 1920 O O . ALA A 1 246 ? -6.896 25.783 30.499 1.00 69.19 246 ALA A O 1
ATOM 1921 N N . ASP A 1 247 ? -7.319 27.974 30.193 1.00 60.88 247 ASP A N 1
ATOM 1922 C CA . ASP A 1 247 ? -8.701 27.925 30.684 1.00 60.88 247 ASP A CA 1
ATOM 1923 C C . ASP A 1 247 ? -9.658 27.844 29.488 1.00 60.88 247 ASP A C 1
ATOM 1925 O O . ASP A 1 247 ? -9.398 28.565 28.492 1.00 60.88 247 ASP A O 1
#

Radius of gyration: 26.48 Å; chains: 1; bounding box: 43×71×62 Å

pLDDT: mean 89.33, std 9.92, range [37.03, 97.94]

Foldseek 3Di:
DLQQLLLLLLLLQDPVSQVVLCVLQVDHDDNPDGAAPVNLVVSLVVCCVPVNDVSSVVSVVVSRVNSVVSVVVLPQDADLQACVVDDADDQDPDLDQVSQVVSLVSLLVVLVPPPDLSPNRCNVVSSSAVRVSDDHSVLSCQAPAWHWAAAPVRDIDTFGDHVSRDGDPVRCVRVVVVVVVVVVVVVVVVVVVVLVVLCVVQVDPALVSVLSNDPHSVVSVVVCVVVVGDGPCPDPVSQVVVVHDDD

Secondary structure (DSSP, 8-state):
-TTHHHHHHHHTTSHHHHHHHHHHHSS---TTS---HHHHHHHHHHHHHHHHHHHHHHHHHHHHHHHHHHHHHT-----TTTTTTSPPPPPPSS--HHHHHHHHHHHHHHHHT---SS-TTTHHHHHHHHTTSS--HHHHHHHHS-EEEE-TTS-EEEE--BTTTB--HHHHHHHHHHHHHHHHHHHHHHHHHHHHHHHHT----SHHHHHHHSS-HHHHHHHHHHTT------SHHHHHHTT----

Sequence (247 aa):
MALRGRQLAQLCRTEEGRAEVERLTGAVVDGSRLFSKHDLNRLLAQVLQHEGLQRALEVLDQLTRRGFEVCKQSGASFNPFLGSSKEWPEQPEEADWDEWQMYGDELVAAFYQQADFDDNDLGPLALLSLSGARGNQQQLIQYVGGGLIYREDGSLFAQRGCWRDGLSVEEAKVRAPRALWGLAATNEGWSEAREAAQQSVRADYHVLGRAARAAQPGVVFARAAERGEVEPLTSLFSRLFAGLTAD